Protein 3IEE (pdb70)

CATH classification: 1.20.120.930 (+1 more: 1.20.58.820)

Nearest PDB structures (foldseek):
  3iee-assembly1_A  TM=1.004E+00  e=1.503E-28  Bacteroides fragilis NCTC 9343
  3rh3-assembly2_B  TM=9.045E-01  e=5.543E-16  Bacteroides thetaiotaomicron VPI-5482
  3rh3-assembly1_A  TM=9.102E-01  e=7.665E-16  Bacteroides thetaiotaomicron VPI-5482

Organism: Bacteroides fragilis (strain ATCC 25285 / DSM 2151 / CCUG 4856 / JCM 11019 / LMG 10263 / NCTC 9343 / Onslow / VPI 2553 / EN-2) (NCBI:txid272559)

Radius of gyration: 20.94 Å; Cα contacts (8 Å, |Δi|>4): 210; chains: 1; bounding box: 51×65×38 Å

Structure (mmCIF, N/CA/C/O backbone):
data_3IEE
#
_entry.id   3IEE
#
_cell.length_a   48.525
_cell.length_b   58.528
_cell.length_c   94.125
_cell.angle_alpha   90.00
_cell.angle_beta   90.00
_cell.angle_gamma   90.00
#
_symmetry.space_group_name_H-M   'P 21 21 21'
#
loop_
_entity.id
_entity.type
_entity.pdbx_description
1 polymer 'Putative exported protein'
2 non-polymer 1,2-ETHANEDIOL
3 water water
#
loop_
_atom_site.group_PDB
_atom_site.id
_atom_site.type_symbol
_atom_site.label_atom_id
_atom_site.label_alt_id
_atom_site.label_comp_id
_atom_site.label_asym_id
_atom_site.label_entity_id
_atom_site.label_seq_id
_atom_site.pdbx_PDB_ins_code
_atom_site.Cartn_x
_atom_site.Cartn_y
_atom_site.Cartn_z
_atom_site.occupancy
_atom_site.B_iso_or_equiv
_atom_site.auth_seq_id
_atom_site.auth_comp_id
_atom_site.auth_asym_id
_atom_site.auth_atom_id
_atom_site.pdbx_PDB_model_num
ATOM 1 N N . VAL A 1 15 ? 33.095 58.065 19.583 1.00 40.18 31 VAL A N 1
ATOM 2 C CA . VAL A 1 15 ? 32.714 57.337 18.325 1.00 39.10 31 VAL A CA 1
ATOM 3 C C . VAL A 1 15 ? 33.803 57.478 17.246 1.00 37.06 31 VAL A C 1
ATOM 4 O O . VAL A 1 15 ? 34.011 58.555 16.671 1.00 36.81 31 VAL A O 1
ATOM 8 N N . SER A 1 16 ? 34.469 56.355 16.979 1.00 34.49 32 SER A N 1
ATOM 9 C CA . SER A 1 16 ? 35.513 56.251 15.988 1.00 31.68 32 SER A CA 1
ATOM 10 C C . SER A 1 16 ? 34.970 55.783 14.646 1.00 31.93 32 SER A C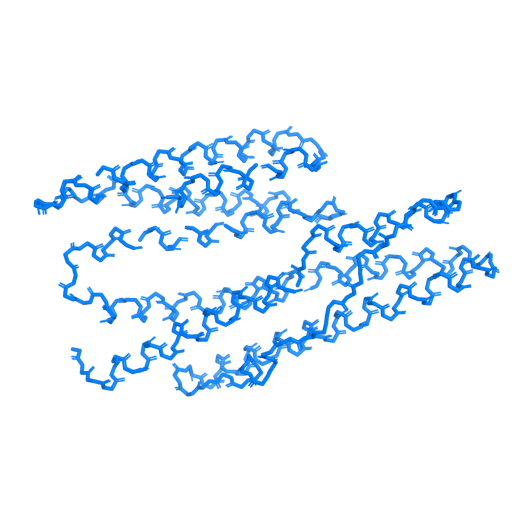 1
ATOM 11 O O . SER A 1 16 ? 33.799 55.459 14.503 1.00 26.77 32 SER A O 1
ATOM 14 N N . THR A 1 17 ? 35.852 55.727 13.662 1.00 32.71 33 THR A N 1
ATOM 15 C CA . THR A 1 17 ? 35.483 55.235 12.341 1.00 30.08 33 THR A CA 1
ATOM 16 C C . THR A 1 17 ? 35.228 53.700 12.370 1.00 29.56 33 THR A C 1
ATOM 17 O O . THR A 1 17 ? 34.351 53.208 11.651 1.00 30.07 33 THR A O 1
ATOM 21 N N . ALA A 1 18 ? 35.915 52.949 13.240 1.00 29.06 34 ALA A N 1
ATOM 22 C CA . ALA A 1 18 ? 35.632 51.516 13.410 1.00 26.50 34 ALA A CA 1
ATOM 23 C C . ALA A 1 18 ? 34.220 51.259 13.970 1.00 24.89 34 ALA A C 1
ATOM 24 O O . ALA A 1 18 ? 33.505 50.360 13.521 1.00 23.11 34 ALA A O 1
ATOM 26 N N . ASP A 1 19 ? 33.855 52.034 14.982 1.00 22.47 35 ASP A N 1
ATOM 27 C CA . ASP A 1 19 ? 32.522 51.949 15.570 1.00 22.20 35 ASP A CA 1
ATOM 28 C C . ASP A 1 19 ? 31.429 52.184 14.499 1.00 19.48 35 ASP A C 1
ATOM 29 O O . ASP A 1 19 ? 30.397 51.492 14.462 1.00 15.17 35 ASP A O 1
ATOM 34 N N . ILE A 1 20 ? 31.635 53.250 13.736 1.00 19.30 36 ILE A N 1
ATOM 35 C CA . ILE A 1 20 ? 30.706 53.682 12.707 1.00 18.94 36 ILE A CA 1
ATOM 36 C C . ILE A 1 20 ? 30.517 52.573 11.647 1.00 18.52 36 ILE A C 1
ATOM 37 O O . ILE A 1 20 ? 29.390 52.273 11.257 1.00 17.07 36 ILE A O 1
ATOM 42 N N A GLU A 1 21 ? 31.625 51.979 11.190 0.50 18.49 37 GLU A N 1
ATOM 43 N N B GLU A 1 21 ? 31.597 51.952 11.206 0.50 19.01 37 GLU A N 1
ATOM 44 C CA A GLU A 1 21 ? 31.558 50.916 10.181 0.50 19.40 37 GLU A CA 1
ATOM 45 C CA B GLU A 1 21 ? 31.488 50.953 10.152 0.50 20.37 37 GLU A CA 1
ATOM 46 C C A GLU A 1 21 ? 30.789 49.746 10.724 0.50 16.71 37 GLU A C 1
ATOM 47 C C B GLU A 1 21 ? 30.866 49.660 10.687 0.50 17.55 37 GLU A C 1
ATOM 48 O O A GLU A 1 21 ? 29.850 49.262 10.075 0.50 15.23 37 GLU A O 1
ATOM 49 O O B GLU A 1 21 ? 30.074 49.000 10.005 0.50 17.32 37 GLU A O 1
ATOM 60 N N . ASN A 1 22 ? 31.147 49.330 11.943 1.00 15.11 38 ASN A N 1
ATOM 61 C CA . ASN A 1 22 ? 30.518 48.234 12.584 1.00 16.09 38 ASN A CA 1
ATOM 62 C C . ASN A 1 22 ? 29.002 48.494 12.644 1.00 15.00 38 ASN A C 1
ATOM 63 O O . ASN A 1 22 ? 28.209 47.648 12.306 1.00 13.60 38 ASN A O 1
ATOM 68 N N . ALA A 1 23 ? 28.626 49.678 13.131 1.00 12.04 39 ALA A N 1
ATOM 69 C CA . ALA A 1 23 ? 27.230 50.041 13.299 1.00 14.63 39 ALA A CA 1
ATOM 70 C C . ALA A 1 23 ? 26.482 50.016 11.975 1.00 11.21 39 ALA A C 1
ATOM 71 O O . ALA A 1 23 ? 25.373 49.544 11.885 1.00 12.35 39 ALA A O 1
ATOM 73 N N . ALA A 1 24 ? 27.102 50.552 10.931 1.00 12.59 40 ALA A N 1
ATOM 74 C CA . ALA A 1 24 ? 26.546 50.478 9.574 1.00 15.51 40 ALA A CA 1
ATOM 75 C C . ALA A 1 24 ? 26.323 49.064 9.099 1.00 13.94 40 ALA A C 1
ATOM 76 O O . ALA A 1 24 ? 25.305 48.787 8.455 1.00 14.22 40 ALA A O 1
ATOM 78 N N . GLU A 1 25 ? 27.257 48.159 9.396 1.00 10.91 41 GLU A N 1
ATOM 79 C CA . GLU A 1 25 ? 27.114 46.770 8.976 1.00 12.69 41 GLU A CA 1
ATOM 80 C C . GLU A 1 25 ? 25.927 46.110 9.659 1.00 11.32 41 GLU A C 1
ATOM 81 O O . GLU A 1 25 ? 25.198 45.338 9.056 1.00 12.79 41 GLU A O 1
ATOM 87 N N . VAL A 1 26 ? 25.726 46.440 10.936 1.00 11.93 42 VAL A N 1
ATOM 88 C CA . VAL A 1 26 ? 24.602 45.909 11.717 1.00 13.14 42 VAL A CA 1
ATOM 89 C C . VAL A 1 26 ? 23.290 46.347 11.089 1.00 13.70 42 VAL A C 1
ATOM 90 O O . VAL A 1 26 ? 22.406 45.533 10.827 1.00 12.79 42 VAL A O 1
ATOM 94 N N . ILE A 1 27 ? 23.202 47.630 10.780 1.00 13.33 43 ILE A N 1
ATOM 95 C CA . ILE A 1 27 ? 21.967 48.169 10.161 1.00 14.69 43 ILE A CA 1
ATOM 96 C C . ILE A 1 27 ? 21.739 47.634 8.742 1.00 13.43 43 ILE A C 1
ATOM 97 O O . ILE A 1 27 ? 20.597 47.301 8.382 1.00 15.85 43 ILE A O 1
ATOM 102 N N A LYS A 1 28 ? 22.822 47.498 7.975 0.50 14.33 44 LYS A N 1
ATOM 103 N N B LYS A 1 28 ? 22.813 47.464 7.982 0.50 14.22 44 LYS A N 1
ATOM 104 C CA A LYS A 1 28 ? 22.799 46.863 6.655 0.50 15.43 44 LYS A CA 1
ATOM 105 C CA B LYS A 1 28 ? 22.723 46.888 6.650 0.50 15.68 44 LYS A CA 1
ATOM 106 C C A LYS A 1 28 ? 22.150 45.485 6.741 0.50 15.19 44 LYS A C 1
ATOM 107 C C B LYS A 1 28 ? 22.212 45.449 6.678 0.50 15.36 44 LYS A C 1
ATOM 108 O O A LYS A 1 28 ? 21.206 45.180 6.014 0.50 11.85 44 LYS A O 1
ATOM 109 O O B LYS A 1 28 ? 21.432 45.055 5.818 0.50 14.16 44 LYS A O 1
ATOM 120 N N . TYR A 1 29 ? 22.632 44.672 7.679 1.00 14.18 45 TYR A N 1
ATOM 121 C CA . TYR A 1 29 ? 22.093 43.299 7.838 1.00 13.25 45 TYR A CA 1
ATOM 122 C C . TYR A 1 29 ? 20.624 43.294 8.222 1.00 12.94 45 TYR A C 1
ATOM 123 O O . TYR A 1 29 ? 19.844 42.457 7.721 1.00 13.37 45 TYR A O 1
ATOM 132 N N . TYR A 1 30 ? 20.228 44.210 9.097 1.00 14.37 46 TYR A N 1
ATOM 133 C CA . TYR A 1 30 ? 18.832 44.408 9.449 1.00 13.13 46 TYR A CA 1
ATOM 134 C C . TYR A 1 30 ? 18.023 44.758 8.194 1.00 12.35 46 TYR A C 1
ATOM 135 O O . TYR A 1 30 ? 16.975 44.176 7.944 1.00 13.83 46 TYR A O 1
ATOM 144 N N . ASN A 1 31 ? 18.488 45.722 7.410 1.00 15.38 47 ASN A N 1
ATOM 145 C CA . ASN A 1 31 ? 17.718 46.143 6.249 1.00 15.87 47 ASN A CA 1
ATOM 146 C C . ASN A 1 31 ? 17.566 45.048 5.211 1.00 14.36 47 ASN A C 1
ATOM 147 O O . ASN A 1 31 ? 16.473 44.884 4.628 1.00 15.56 47 ASN A O 1
ATOM 152 N N . THR A 1 32 ? 18.622 44.278 4.995 1.00 13.37 48 THR A N 1
ATOM 153 C CA . THR A 1 32 ? 18.535 43.134 4.103 1.00 14.97 48 THR A CA 1
ATOM 154 C C . THR A 1 32 ? 17.543 42.108 4.666 1.00 15.92 48 THR A C 1
ATOM 155 O O . THR A 1 32 ? 16.728 41.548 3.928 1.00 13.77 48 THR A O 1
ATOM 159 N N . SER A 1 33 ? 17.628 41.875 5.983 1.00 12.50 49 SER A N 1
ATOM 160 C CA . SER A 1 33 ? 16.721 40.941 6.664 1.00 13.86 49 SER A CA 1
ATOM 161 C C . SER A 1 33 ? 15.261 41.348 6.536 1.00 14.55 49 SER A C 1
ATOM 162 O O . SER A 1 33 ? 14.388 40.495 6.308 1.00 16.27 49 SER A O 1
ATOM 165 N N . LEU A 1 34 ? 14.987 42.644 6.660 1.00 14.75 50 LEU A N 1
ATOM 166 C CA . LEU A 1 34 ? 13.626 43.150 6.574 1.00 16.14 50 LEU A CA 1
ATOM 167 C C . LEU A 1 34 ? 13.042 42.788 5.218 1.00 15.74 50 LEU A C 1
ATOM 168 O O . LEU A 1 34 ? 11.922 42.319 5.118 1.00 15.25 50 LEU A O 1
ATOM 173 N N . GLY A 1 35 ? 13.810 43.030 4.172 1.00 15.30 51 GLY A N 1
ATOM 174 C CA . GLY A 1 35 ? 13.367 42.703 2.807 1.00 16.35 51 GLY A CA 1
ATOM 175 C C . GLY A 1 35 ? 13.208 41.221 2.530 1.00 13.93 51 GLY A C 1
ATOM 176 O O . GLY A 1 35 ? 12.227 40.760 1.922 1.00 16.36 51 GLY A O 1
ATOM 177 N N . VAL A 1 36 ? 14.166 40.448 3.008 1.00 12.97 52 VAL A N 1
ATOM 178 C CA . VAL A 1 36 ? 14.180 38.999 2.831 1.00 14.04 52 VAL A CA 1
ATOM 179 C C . VAL A 1 36 ? 13.010 38.359 3.546 1.00 14.17 52 VAL A C 1
ATOM 180 O O . VAL A 1 36 ? 12.292 37.502 3.002 1.00 14.57 52 VAL A O 1
ATOM 184 N N . LEU A 1 37 ? 12.788 38.767 4.787 1.00 14.09 53 LEU A N 1
ATOM 185 C CA . LEU A 1 37 ? 11.704 38.163 5.554 1.00 15.19 53 LEU A CA 1
ATOM 186 C C . LEU A 1 37 ? 10.311 38.585 5.062 1.00 14.22 53 LEU A C 1
ATOM 187 O O . LEU A 1 37 ? 9.332 37.847 5.183 1.00 13.89 53 LEU A O 1
ATOM 192 N N . LYS A 1 38 ? 10.225 39.796 4.547 1.00 14.26 54 LYS A N 1
ATOM 193 C CA . LYS A 1 38 ? 9.006 40.270 3.861 1.00 17.82 54 LYS A CA 1
ATOM 194 C C . LYS A 1 38 ? 8.690 39.350 2.697 1.00 18.01 54 LYS A C 1
ATOM 195 O O . LYS A 1 38 ? 7.537 38.958 2.528 1.00 19.69 54 LYS A O 1
ATOM 201 N N . ASP A 1 39 ? 9.714 38.992 1.928 1.00 17.70 55 ASP A N 1
ATOM 202 C CA . ASP A 1 39 ? 9.588 38.185 0.725 1.00 19.78 55 ASP A CA 1
ATOM 203 C C . ASP A 1 39 ? 9.334 36.705 1.014 1.00 17.28 55 ASP A C 1
ATOM 204 O O . ASP A 1 39 ? 8.560 36.055 0.295 1.00 18.64 55 ASP A O 1
ATOM 217 N N . VAL A 1 41 ? 8.255 35.197 3.999 1.00 14.97 57 VAL A N 1
ATOM 218 C CA . VAL A 1 41 ? 6.970 34.977 4.668 1.00 14.52 57 VAL A CA 1
ATOM 219 C C . VAL A 1 41 ? 6.020 36.109 4.301 1.00 16.90 57 VAL A C 1
ATOM 220 O O . VAL A 1 41 ? 5.941 37.114 5.005 1.00 17.69 57 VAL A O 1
ATOM 224 N N . LYS A 1 42 ? 5.372 35.963 3.162 1.00 17.47 58 LYS A N 1
ATOM 225 C CA . LYS A 1 42 ? 4.323 36.892 2.736 1.00 18.90 58 LYS A CA 1
ATOM 226 C C . LYS A 1 42 ? 3.025 36.389 3.373 1.00 16.98 58 LYS A C 1
ATOM 227 O O . LYS A 1 42 ? 2.389 35.502 2.837 1.00 16.93 58 LYS A O 1
ATOM 233 N N . GLU A 1 43 ? 2.635 36.970 4.510 1.00 16.18 59 GLU A N 1
ATOM 234 C CA . GLU A 1 43 ? 1.603 36.323 5.333 1.00 15.10 59 GLU A CA 1
ATOM 235 C C . GLU A 1 43 ? 0.274 36.149 4.577 1.00 16.10 59 GLU A C 1
ATOM 236 O O . GLU A 1 43 ? -0.393 35.148 4.728 1.00 16.00 59 GLU A O 1
ATOM 242 N N . LYS A 1 44 ? -0.140 37.159 3.807 1.00 15.36 60 LYS A N 1
ATOM 243 C CA . LYS A 1 44 ? -1.389 36.997 3.044 1.00 20.10 60 LYS A CA 1
ATOM 244 C C . LYS A 1 44 ? -1.321 35.893 1.954 1.00 19.14 60 LYS A C 1
ATOM 245 O O . LYS A 1 44 ? -2.342 35.220 1.700 1.00 18.92 60 LYS A O 1
ATOM 251 N N . ASP A 1 45 ? -0.149 35.711 1.328 1.00 16.67 61 ASP A N 1
ATOM 252 C CA . ASP A 1 45 ? 0.077 34.644 0.350 1.00 18.45 61 ASP A CA 1
ATOM 253 C C . ASP A 1 45 ? 0.026 33.287 1.034 1.00 18.08 61 ASP A C 1
ATOM 254 O O . ASP A 1 45 ? -0.605 32.343 0.529 1.00 18.83 61 ASP A O 1
ATOM 259 N N . VAL A 1 46 ? 0.665 33.182 2.202 1.00 16.52 62 VAL A N 1
ATOM 260 C CA . VAL A 1 46 ? 0.591 31.943 2.944 1.00 15.31 62 VAL A CA 1
ATOM 261 C C . VAL A 1 46 ? -0.858 31.609 3.350 1.00 16.69 62 VAL A C 1
ATOM 262 O O . VAL A 1 46 ? -1.291 30.463 3.192 1.00 15.60 62 VAL A O 1
ATOM 266 N N . ASN A 1 47 ? -1.602 32.604 3.856 1.00 15.44 63 ASN A N 1
ATOM 267 C CA . ASN A 1 47 ? -3.042 32.487 4.153 1.00 16.77 63 ASN A CA 1
ATOM 268 C C . ASN A 1 47 ? -3.853 31.977 2.936 1.00 16.45 63 ASN A C 1
ATOM 269 O O . ASN A 1 47 ? -4.749 31.112 3.072 1.00 15.45 63 ASN A O 1
ATOM 274 N N . ALA A 1 48 ? -3.527 32.560 1.774 1.00 13.87 64 ALA A N 1
ATOM 275 C CA . ALA A 1 48 ? -4.131 32.193 0.490 1.00 15.96 64 ALA A CA 1
ATOM 276 C C . ALA A 1 48 ? -3.862 30.740 0.097 1.00 16.36 64 ALA A C 1
ATOM 277 O O . ALA A 1 48 ? -4.780 30.053 -0.429 1.00 15.32 64 ALA A O 1
ATOM 279 N N . VAL A 1 49 ? -2.634 30.258 0.323 1.00 15.54 65 VAL A N 1
ATOM 280 C CA . VAL A 1 49 ? -2.291 28.871 0.048 1.00 16.23 65 VAL A CA 1
ATOM 281 C C . VAL A 1 49 ? -3.137 27.958 0.955 1.00 16.31 65 VAL A C 1
ATOM 282 O O . VAL A 1 49 ? -3.743 27.006 0.478 1.00 15.11 65 VAL A O 1
ATOM 286 N N . LEU A 1 50 ? -3.175 28.263 2.255 1.00 16.84 66 LEU A N 1
ATOM 287 C CA . LEU A 1 50 ? -3.927 27.444 3.205 1.00 16.48 66 LEU A CA 1
ATOM 288 C C . LEU A 1 50 ? -5.441 27.483 2.926 1.00 14.36 66 LEU A C 1
ATOM 289 O O . LEU A 1 50 ? -6.144 26.469 3.029 1.00 16.10 66 LEU A O 1
ATOM 294 N N . ASP A 1 51 ? -5.936 28.656 2.569 1.00 13.15 67 ASP A N 1
ATOM 295 C CA . ASP A 1 51 ? -7.357 28.816 2.236 1.00 13.49 67 ASP A CA 1
ATOM 296 C C . ASP A 1 51 ? -7.727 27.955 1.014 1.00 13.22 67 ASP A C 1
ATOM 297 O O . ASP A 1 51 ? -8.777 27.300 1.012 1.00 14.49 67 ASP A O 1
ATOM 302 N N . TYR A 1 52 ? -6.902 28.009 -0.020 1.00 15.32 68 TYR A N 1
ATOM 303 C CA . TYR A 1 52 ? -7.066 27.166 -1.221 1.00 14.95 68 TYR A CA 1
ATOM 304 C C . TYR A 1 52 ? -6.994 25.689 -0.881 1.00 18.45 68 TYR A C 1
ATOM 305 O O . TYR A 1 52 ? -7.826 24.898 -1.325 1.00 15.86 68 TYR A O 1
ATOM 322 N N . GLU A 1 54 ? -7.802 24.287 1.950 1.00 19.26 70 GLU A N 1
ATOM 323 C CA . GLU A 1 54 ? -9.069 23.978 2.628 1.00 22.25 70 GLU A CA 1
ATOM 324 C C . GLU A 1 54 ? -10.217 23.869 1.617 1.00 20.77 70 GLU A C 1
ATOM 325 O O . GLU A 1 54 ? -11.007 22.922 1.641 1.00 21.90 70 GLU A O 1
ATOM 331 N N . GLN A 1 55 ? -10.311 24.866 0.751 1.00 18.54 71 GLN A N 1
ATOM 332 C CA . GLN A 1 55 ? -11.418 24.915 -0.208 1.00 19.58 71 GLN A CA 1
ATOM 333 C C . GLN A 1 55 ? -11.368 23.769 -1.205 1.00 17.84 71 GLN A C 1
ATOM 334 O O . GLN A 1 55 ? -12.411 23.184 -1.507 1.00 20.00 71 GLN A O 1
ATOM 340 N N . LYS A 1 56 ? -10.171 23.452 -1.716 1.00 17.21 72 LYS A N 1
ATOM 341 C CA . LYS A 1 56 ? -9.981 22.381 -2.710 1.00 17.90 72 LYS A CA 1
ATOM 342 C C . LYS A 1 56 ? -10.384 21.003 -2.184 1.00 19.90 72 LYS A C 1
ATOM 343 O O . LYS A 1 56 ? -10.713 20.086 -2.945 1.00 19.78 72 LYS A O 1
ATOM 349 N N . GLY A 1 57 ? -10.373 20.853 -0.870 1.00 22.65 73 GLY A N 1
ATOM 350 C CA . GLY A 1 57 ? -10.876 19.639 -0.240 1.00 24.44 73 GLY A CA 1
ATOM 351 C C . GLY A 1 57 ? -12.392 19.593 -0.172 1.00 26.03 73 GLY A C 1
ATOM 352 O O . GLY A 1 57 ? -12.941 18.538 0.124 1.00 29.11 73 GLY A O 1
ATOM 353 N N . LYS A 1 58 ? -13.062 20.719 -0.452 1.00 23.81 74 LYS A N 1
ATOM 354 C CA . LYS A 1 58 ? -14.523 20.813 -0.469 1.00 25.59 74 LYS A CA 1
ATOM 355 C C . LYS A 1 58 ? -15.143 20.882 -1.888 1.00 24.15 74 LYS A C 1
ATOM 356 O O . LYS A 1 58 ? -16.168 20.234 -2.163 1.00 23.58 74 LYS A O 1
ATOM 362 N N A THR A 1 59 ? -14.508 21.663 -2.762 0.50 22.04 75 THR A N 1
ATOM 363 N N B THR A 1 59 ? -14.515 21.647 -2.779 0.50 22.24 75 THR A N 1
ATOM 364 C CA A THR A 1 59 ? -14.997 21.960 -4.121 0.50 21.44 75 THR A CA 1
ATOM 365 C CA B THR A 1 59 ? -15.041 21.910 -4.131 0.50 21.78 75 THR A CA 1
ATOM 366 C C A THR A 1 59 ? -1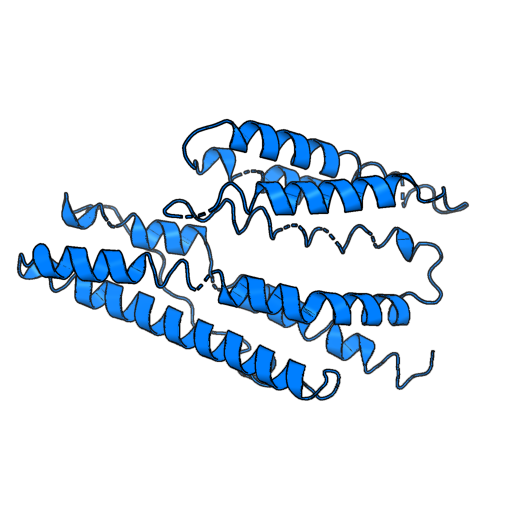3.804 22.024 -5.074 0.50 20.78 75 THR A C 1
ATOM 367 C C B THR A 1 59 ? -13.842 22.071 -5.071 0.50 21.13 75 THR A C 1
ATOM 368 O O A THR A 1 59 ? -12.679 22.125 -4.618 0.50 17.34 75 THR A O 1
ATOM 369 O O B THR A 1 59 ? -12.744 22.301 -4.595 0.50 18.31 75 THR A O 1
ATOM 376 N N . PRO A 1 60 ? -14.032 21.913 -6.400 1.00 21.76 76 PRO A N 1
ATOM 377 C CA . PRO A 1 60 ? -12.887 22.167 -7.329 1.00 20.65 76 PRO A CA 1
ATOM 378 C C . PRO A 1 60 ? -12.182 23.533 -7.276 1.00 22.81 76 PRO A C 1
ATOM 379 O O . PRO A 1 60 ? -11.054 23.637 -7.798 1.00 23.37 76 PRO A O 1
ATOM 383 N N . ALA A 1 61 ? -12.856 24.553 -6.718 1.00 22.58 77 ALA A N 1
ATOM 384 C CA . ALA A 1 61 ? -12.284 25.892 -6.544 1.00 20.45 77 ALA A CA 1
ATOM 385 C C . ALA A 1 61 ? -11.626 26.331 -7.873 1.00 20.07 77 ALA A C 1
ATOM 386 O O . ALA A 1 61 ? -10.482 26.808 -7.883 1.00 20.45 77 ALA A O 1
ATOM 388 N N A LEU A 1 62 ? -12.374 26.192 -8.969 0.70 21.47 78 LEU A N 1
ATOM 389 N N B LEU A 1 62 ? -12.340 26.155 -8.984 0.30 20.64 78 LEU A N 1
ATOM 390 C CA A LEU A 1 62 ? -11.769 26.265 -10.305 0.70 20.89 78 LEU A CA 1
ATOM 391 C CA B LEU A 1 62 ? -11.706 26.266 -10.305 0.30 20.36 78 LEU A CA 1
ATOM 392 C C A LEU A 1 62 ? -11.160 27.634 -10.674 0.70 21.49 78 LEU A C 1
ATOM 393 C C B LEU A 1 62 ? -11.073 27.633 -10.589 0.30 19.88 78 LEU A C 1
ATOM 394 O O A LEU A 1 62 ? -10.223 27.712 -11.486 0.70 23.40 78 LEU A O 1
ATOM 395 O O B LEU A 1 62 ? -10.017 27.711 -11.218 0.30 20.98 78 LEU A O 1
ATOM 404 N N . SER A 1 63 ? -11.688 28.702 -10.109 1.00 16.55 79 SER A N 1
ATOM 405 C CA . SER A 1 63 ? -11.209 30.046 -10.439 1.00 17.51 79 SER A CA 1
ATOM 406 C C . SER A 1 63 ? -9.876 30.417 -9.773 1.00 17.38 79 SER A C 1
ATOM 407 O O . SER A 1 63 ? -9.244 31.374 -10.179 1.00 17.16 79 SER A O 1
ATOM 410 N N . ALA A 1 64 ? -9.487 29.692 -8.719 1.00 15.06 80 ALA A N 1
ATOM 411 C CA . ALA A 1 64 ? -8.312 30.054 -7.894 1.00 15.69 80 ALA A CA 1
ATOM 412 C C . ALA A 1 64 ? -7.008 29.932 -8.632 1.00 14.39 80 ALA A C 1
ATOM 413 O O . ALA A 1 64 ? -6.793 28.941 -9.349 1.00 13.75 80 ALA A O 1
ATOM 415 N N . ILE A 1 65 ? -6.139 30.924 -8.419 1.00 15.23 81 ILE A N 1
ATOM 416 C CA . ILE A 1 65 ? -4.726 30.827 -8.754 1.00 16.67 81 ILE A CA 1
ATOM 417 C C . ILE A 1 65 ? -3.972 31.156 -7.473 1.00 17.54 81 ILE A C 1
ATOM 418 O O . ILE A 1 65 ? -4.045 32.259 -6.976 1.00 17.68 81 ILE A O 1
ATOM 423 N N A VAL A 1 66 ? -3.328 30.179 -6.854 0.50 20.22 82 VAL A N 1
ATOM 424 N N B VAL A 1 66 ? -3.237 30.185 -6.975 0.50 19.57 82 VAL A N 1
ATOM 425 C CA A VAL A 1 66 ? -2.618 30.478 -5.596 0.50 20.98 82 VAL A CA 1
ATOM 426 C CA B VAL A 1 66 ? -2.495 30.336 -5.732 0.50 19.79 82 VAL A CA 1
ATOM 427 C C A VAL A 1 66 ? -1.299 31.145 -5.946 0.50 21.76 82 VAL A C 1
ATOM 428 C C B VAL A 1 66 ? -1.244 31.180 -6.024 0.50 21.30 82 VAL A C 1
ATOM 429 O O A VAL A 1 66 ? -0.690 30.809 -6.979 0.50 20.84 82 VAL A O 1
ATOM 430 O O B VAL A 1 66 ? -0.652 31.029 -7.103 0.50 20.41 82 VAL A O 1
ATOM 437 N N . PRO A 1 67 ? -0.868 32.103 -5.106 1.00 23.06 83 PRO A N 1
ATOM 438 C CA . PRO A 1 67 ? 0.402 32.806 -5.340 1.00 21.65 83 PRO A CA 1
ATOM 439 C C . PRO A 1 67 ? 1.570 31.805 -5.329 1.00 22.58 83 PRO A C 1
ATOM 440 O O . PRO A 1 67 ? 1.661 30.956 -4.450 1.00 20.88 83 PRO A O 1
ATOM 444 N N . PRO A 1 68 ?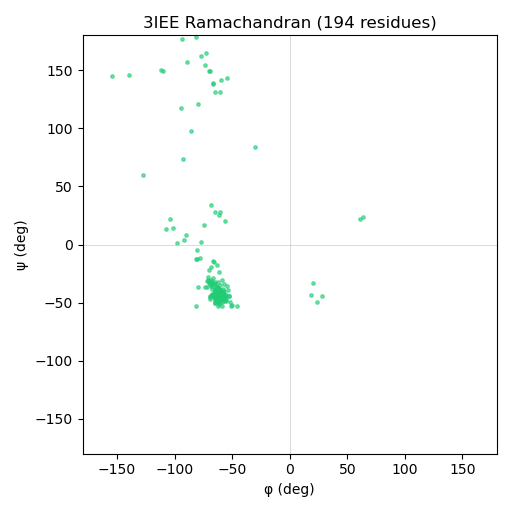 2.438 31.877 -6.332 1.00 22.36 84 PRO A N 1
ATOM 445 C CA . PRO A 1 68 ? 3.614 30.993 -6.417 1.00 22.68 84 PRO A CA 1
ATOM 446 C C . PRO A 1 68 ? 4.689 31.399 -5.383 1.00 23.05 84 PRO A C 1
ATOM 447 O O . PRO A 1 68 ? 4.727 32.547 -4.929 1.00 24.12 84 PRO A O 1
ATOM 451 N N . ALA A 1 69 ? 5.529 30.460 -4.976 1.00 24.46 85 ALA A N 1
ATOM 452 C CA . ALA A 1 69 ? 6.587 30.791 -4.012 1.00 24.97 85 ALA A CA 1
ATOM 453 C C . ALA A 1 69 ? 7.696 31.454 -4.809 1.00 25.74 85 ALA A C 1
ATOM 454 O O . ALA A 1 69 ? 8.239 30.827 -5.746 1.00 27.87 85 ALA A O 1
ATOM 456 N N . VAL A 1 70 ? 8.021 32.692 -4.456 1.00 28.24 86 VAL A N 1
ATOM 457 C CA . VAL A 1 70 ? 9.156 33.389 -5.094 1.00 31.41 86 VAL A CA 1
ATOM 458 C C . VAL A 1 70 ? 10.512 32.770 -4.702 1.00 28.39 86 VAL A C 1
ATOM 459 O O . VAL A 1 70 ? 10.684 32.241 -3.605 1.00 24.61 86 VAL A O 1
ATOM 463 N N . VAL A 1 71 ? 11.455 32.848 -5.622 1.00 28.39 87 VAL A N 1
ATOM 464 C CA . VAL A 1 71 ? 12.814 32.369 -5.386 1.00 27.60 87 VAL A CA 1
ATOM 465 C C . VAL A 1 71 ? 13.445 33.255 -4.323 1.00 24.91 87 VAL A C 1
ATOM 466 O O . VAL A 1 71 ? 13.274 34.487 -4.325 1.00 25.02 87 VAL A O 1
ATOM 470 N N . SER A 1 72 ? 14.167 32.609 -3.420 1.00 22.71 88 SER A N 1
ATOM 471 C CA . SER A 1 72 ? 14.887 33.285 -2.357 1.00 21.68 88 SER A CA 1
ATOM 472 C C . SER A 1 72 ? 15.930 34.247 -2.942 1.00 20.35 88 SER A C 1
ATOM 473 O O . SER A 1 72 ? 16.722 33.846 -3.816 1.00 21.11 88 SER A O 1
ATOM 476 N N . LYS A 1 73 ? 15.947 35.492 -2.453 1.00 20.16 89 LYS A N 1
ATOM 477 C CA . LYS A 1 73 ? 16.951 36.498 -2.829 1.00 19.99 89 LYS A CA 1
ATOM 478 C C . LYS A 1 73 ? 17.828 36.779 -1.616 1.00 20.05 89 LYS A C 1
ATOM 479 O O . LYS A 1 73 ? 17.361 36.637 -0.471 1.00 20.81 89 LYS A O 1
ATOM 485 N N . ASP A 1 74 ? 19.092 37.137 -1.841 1.00 18.97 90 ASP A N 1
ATOM 486 C CA . ASP A 1 74 ? 19.982 37.593 -0.758 1.00 20.23 90 ASP A CA 1
ATOM 487 C C . ASP A 1 74 ? 20.223 36.563 0.356 1.00 18.63 90 ASP A C 1
ATOM 488 O O . ASP A 1 74 ? 20.673 36.923 1.464 1.00 17.65 90 ASP A O 1
ATOM 493 N N . SER A 1 75 ? 20.013 35.287 0.037 1.00 20.74 91 SER A N 1
ATOM 494 C CA . SER A 1 75 ? 20.332 34.190 0.961 1.00 18.92 91 SER A CA 1
ATOM 495 C C . SER A 1 75 ? 21.818 34.194 1.332 1.00 21.22 91 SER A C 1
ATOM 496 O O . SER A 1 75 ? 22.148 33.875 2.486 1.00 22.39 91 SER A O 1
ATOM 499 N N . ALA A 1 76 ? 22.676 34.657 0.415 1.00 20.11 92 ALA A N 1
ATOM 500 C CA . ALA A 1 76 ? 24.151 34.745 0.648 1.00 21.19 92 ALA A CA 1
ATOM 501 C C . ALA A 1 76 ? 24.462 35.745 1.767 1.00 21.14 92 ALA A C 1
ATOM 502 O O . ALA A 1 76 ? 25.408 35.581 2.539 1.00 26.19 92 ALA A O 1
ATOM 504 N N . ILE A 1 77 ? 23.647 36.781 1.873 1.00 19.42 93 ILE A N 1
ATOM 505 C CA . ILE A 1 77 ? 23.879 37.783 2.864 1.00 17.99 93 ILE A CA 1
ATOM 506 C C . ILE A 1 77 ? 23.334 37.290 4.197 1.00 18.50 93 ILE A C 1
ATOM 507 O O . ILE A 1 77 ? 24.055 37.279 5.202 1.00 16.56 93 ILE A O 1
ATOM 512 N N . VAL A 1 78 ? 22.067 36.870 4.223 1.00 16.12 94 VAL A N 1
ATOM 513 C CA . VAL A 1 78 ? 21.432 36.585 5.534 1.00 13.01 94 VAL A CA 1
ATOM 514 C C . VAL A 1 78 ? 21.988 35.315 6.207 1.00 14.99 94 VAL A C 1
ATOM 515 O O . VAL A 1 78 ? 22.011 35.201 7.435 1.00 12.69 94 VAL A O 1
ATOM 519 N N . LEU A 1 79 ? 22.453 34.372 5.403 1.00 13.46 95 LEU A N 1
ATOM 520 C CA . LEU A 1 79 ? 23.035 33.153 5.980 1.00 16.11 95 LEU A CA 1
ATOM 521 C C . LEU A 1 79 ? 24.477 33.383 6.417 1.00 15.76 95 LEU A C 1
ATOM 522 O O . LEU A 1 79 ? 25.084 32.472 6.967 1.00 17.26 95 LEU A O 1
ATOM 527 N N . ASN A 1 80 ? 25.030 34.564 6.135 1.00 15.03 96 ASN A N 1
ATOM 528 C CA . ASN A 1 80 ? 26.417 34.848 6.486 1.00 15.70 96 ASN A CA 1
ATOM 529 C C . ASN A 1 80 ? 26.563 36.140 7.283 1.00 14.71 96 ASN A C 1
ATOM 530 O O . ASN A 1 80 ? 27.254 37.045 6.851 1.00 17.24 96 ASN A O 1
ATOM 535 N N . PRO A 1 81 ? 25.915 36.220 8.453 1.00 12.96 97 PRO A N 1
ATOM 536 C CA . PRO A 1 81 ? 26.044 37.452 9.224 1.00 13.67 97 PRO A CA 1
ATOM 537 C C . PRO A 1 81 ? 27.524 37.675 9.553 1.00 15.35 97 PRO A C 1
ATOM 538 O O . PRO A 1 81 ? 28.262 36.710 9.818 1.00 14.02 97 PRO A O 1
ATOM 542 N N . GLY A 1 82 ? 27.939 38.922 9.504 1.00 14.51 98 GLY A N 1
ATOM 543 C CA . GLY A 1 82 ? 29.326 39.309 9.701 1.00 14.71 98 GLY A CA 1
ATOM 544 C C . GLY A 1 82 ? 29.725 39.391 11.161 1.00 11.72 98 GLY A C 1
ATOM 545 O O . GLY A 1 82 ? 28.906 39.217 12.057 1.00 12.67 98 GLY A O 1
ATOM 546 N N . ASN A 1 83 ? 30.997 39.718 11.384 1.00 14.07 99 ASN A N 1
ATOM 547 C CA . ASN A 1 83 ? 31.594 39.756 12.707 1.00 10.98 99 ASN A CA 1
ATOM 548 C C . ASN A 1 83 ? 31.224 40.999 13.535 1.00 12.51 99 ASN A C 1
ATOM 549 O O . ASN A 1 83 ? 31.691 41.196 14.678 1.00 12.81 99 ASN A O 1
ATOM 554 N N . CYS A 1 84 ? 30.387 41.839 12.943 1.00 10.85 100 CYS A N 1
ATOM 555 C CA . CYS A 1 84 ? 29.707 42.914 13.651 1.00 12.90 100 CYS A CA 1
ATOM 556 C C . CYS A 1 84 ? 28.726 42.354 14.681 1.00 13.71 100 CYS A C 1
ATOM 557 O O . CYS A 1 84 ? 28.314 43.083 15.593 1.00 13.79 100 CYS A O 1
ATOM 560 N N . PHE A 1 85 ? 28.418 41.060 14.571 1.00 12.42 101 PHE A N 1
ATOM 561 C CA . PHE A 1 85 ? 27.615 40.342 15.569 1.00 12.93 101 PHE A CA 1
ATOM 562 C C . PHE A 1 85 ? 28.545 39.365 16.292 1.00 10.46 101 PHE A C 1
ATOM 563 O O . PHE A 1 85 ? 29.516 38.852 15.662 1.00 12.83 101 PHE A O 1
ATOM 571 N N . ASN A 1 86 ? 28.243 39.096 17.565 1.00 13.15 102 ASN A N 1
ATOM 572 C CA . ASN A 1 86 ? 29.048 38.133 18.313 1.00 13.37 102 ASN A CA 1
ATOM 573 C C . ASN A 1 86 ? 28.759 36.707 17.832 1.00 14.64 102 ASN A C 1
ATOM 574 O O . ASN A 1 86 ? 27.785 36.484 17.133 1.00 14.54 102 ASN A O 1
ATOM 579 N N . GLU A 1 87 ? 29.617 35.760 18.183 1.00 13.64 103 GLU A N 1
ATOM 580 C CA . GLU A 1 87 ? 29.577 34.451 17.545 1.00 16.12 103 GLU A CA 1
ATOM 581 C C . GLU A 1 87 ? 28.237 33.779 17.835 1.00 15.55 103 GLU A C 1
ATOM 582 O O . GLU A 1 87 ? 27.680 33.129 16.960 1.00 16.08 103 GLU A O 1
ATOM 588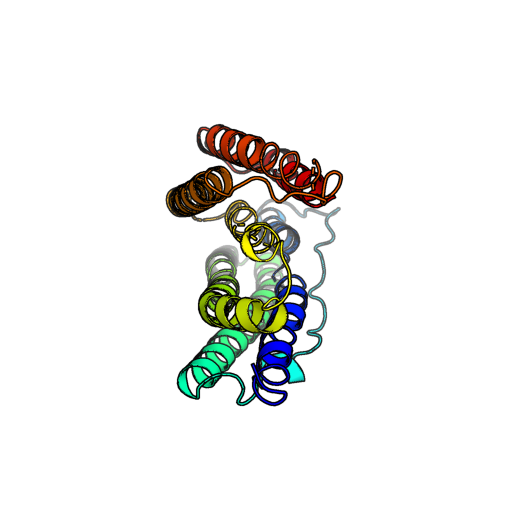 N N . GLU A 1 88 ? 27.733 33.968 19.043 1.00 15.59 104 GLU A N 1
ATOM 589 C CA . GLU A 1 88 ? 26.469 33.349 19.423 1.00 20.01 104 GLU A CA 1
ATOM 590 C C . GLU A 1 88 ? 25.303 33.866 18.566 1.00 17.71 104 GLU A C 1
ATOM 591 O O . GLU A 1 88 ? 24.407 33.121 18.148 1.00 17.73 104 GLU A O 1
ATOM 597 N N . THR A 1 89 ? 25.309 35.170 18.370 1.00 14.42 105 THR A N 1
ATOM 598 C CA . THR A 1 89 ? 24.323 35.830 17.538 1.00 13.89 105 THR A CA 1
ATOM 599 C C . THR A 1 89 ? 24.399 35.340 16.103 1.00 12.70 105 THR A C 1
ATOM 600 O O . THR A 1 89 ? 23.366 35.046 15.448 1.00 13.74 105 THR A O 1
ATOM 604 N N . ARG A 1 90 ? 25.621 35.263 15.578 1.00 13.11 106 ARG A N 1
ATOM 605 C CA . ARG A 1 90 ? 25.823 34.790 14.228 1.00 13.56 106 ARG A CA 1
ATOM 606 C C . ARG A 1 90 ? 25.238 33.366 14.085 1.00 17.16 106 ARG A C 1
ATOM 607 O O . ARG A 1 90 ? 24.531 33.081 13.114 1.00 13.83 106 ARG A O 1
ATOM 615 N N . ARG A 1 91 ? 25.539 32.517 15.065 1.00 17.14 107 ARG A N 1
ATOM 616 C CA . ARG A 1 91 ? 25.029 31.143 15.103 1.00 21.64 107 ARG A CA 1
ATOM 617 C C . ARG A 1 91 ? 23.493 31.102 15.114 1.00 18.09 107 ARG A C 1
ATOM 618 O O . ARG A 1 91 ? 22.874 30.399 14.319 1.00 17.30 107 ARG A O 1
ATOM 626 N N . ASN A 1 92 ? 22.909 31.833 16.051 1.00 15.93 108 ASN A N 1
ATOM 627 C CA . ASN A 1 92 ? 21.461 31.896 16.149 1.00 16.37 108 ASN A CA 1
ATOM 628 C C . ASN A 1 92 ? 20.753 32.469 14.945 1.00 17.11 108 ASN A C 1
ATOM 629 O O . ASN A 1 92 ? 19.690 31.988 14.580 1.00 13.56 108 ASN A O 1
ATOM 634 N N . LEU A 1 93 ? 21.318 33.508 14.319 1.00 15.69 109 LEU A N 1
ATOM 635 C CA . LEU A 1 93 ? 20.762 34.024 13.038 1.00 14.21 109 LEU A CA 1
ATOM 636 C C . LEU A 1 93 ? 20.785 32.983 11.924 1.00 12.68 109 LEU A C 1
ATOM 637 O O . LEU A 1 93 ? 19.765 32.726 11.286 1.00 12.35 109 LEU A O 1
ATOM 642 N N . LYS A 1 94 ? 21.945 32.331 11.703 1.00 13.91 110 LYS A N 1
ATOM 643 C CA . LYS A 1 94 ? 22.072 31.269 10.746 1.00 16.88 110 LYS A CA 1
ATOM 644 C C . LYS A 1 94 ? 21.057 30.127 10.998 1.00 16.13 110 LYS A C 1
ATOM 645 O O . LYS A 1 94 ? 20.431 29.651 10.064 1.00 18.94 110 LYS A O 1
ATOM 651 N N . GLN A 1 95 ? 20.891 29.745 12.267 1.00 16.85 111 GLN A N 1
ATOM 652 C CA . GLN A 1 95 ? 19.978 28.665 12.648 1.00 19.10 111 GLN A CA 1
ATOM 653 C C . GLN A 1 95 ? 18.529 28.997 12.311 1.00 18.04 111 GLN A C 1
ATOM 654 O O . GLN A 1 95 ? 17.804 28.170 11.771 1.00 16.17 111 GLN A O 1
ATOM 660 N N . ASN A 1 96 ? 18.111 30.228 12.642 1.00 14.27 112 ASN A N 1
ATOM 661 C CA . ASN A 1 96 ? 16.741 30.652 12.378 1.00 13.80 112 ASN A CA 1
ATOM 662 C C . ASN A 1 96 ? 16.497 30.777 10.857 1.00 13.62 112 ASN A C 1
ATOM 663 O O . ASN A 1 96 ? 15.446 30.340 10.351 1.00 13.08 112 ASN A O 1
ATOM 668 N N . TYR A 1 97 ? 17.419 31.373 10.119 1.00 11.88 113 TYR A N 1
ATOM 669 C CA . TYR A 1 97 ? 17.261 31.450 8.650 1.00 14.60 113 TYR A CA 1
ATOM 670 C C . TYR A 1 97 ? 17.227 30.063 8.027 1.00 13.30 113 TYR A C 1
ATOM 671 O O . TYR A 1 97 ? 16.406 29.784 7.136 1.00 14.14 113 TYR A O 1
ATOM 680 N N . THR A 1 98 ? 18.121 29.203 8.483 1.00 14.27 114 THR A N 1
ATOM 681 C CA . THR A 1 98 ? 18.199 27.833 7.933 1.00 15.40 114 THR A CA 1
ATOM 682 C C . THR A 1 98 ? 16.863 27.113 8.171 1.00 16.23 114 THR A C 1
ATOM 683 O O . THR A 1 98 ? 16.302 26.500 7.236 1.00 18.03 114 THR A O 1
ATOM 687 N N . GLY A 1 99 ? 16.356 27.223 9.395 1.00 16.62 115 GLY A N 1
ATOM 688 C CA . GLY A 1 99 ? 15.064 26.654 9.770 1.00 17.87 115 GLY A CA 1
ATOM 689 C C . GLY A 1 99 ? 13.906 27.215 8.991 1.00 17.79 115 GLY A C 1
ATOM 690 O O . GLY A 1 99 ? 12.980 26.484 8.587 1.00 18.45 115 GLY A O 1
ATOM 691 N N . LEU A 1 100 ? 13.923 28.522 8.760 1.00 15.26 116 LEU A N 1
ATOM 692 C CA . LEU A 1 100 ? 12.912 29.168 7.946 1.00 15.30 116 LEU A CA 1
ATOM 693 C C . LEU A 1 100 ? 12.907 28.641 6.511 1.00 15.71 116 LEU A C 1
ATOM 694 O O . LEU A 1 100 ? 11.837 28.266 5.970 1.00 16.22 116 LEU A O 1
ATOM 699 N N . PHE A 1 101 ? 14.082 28.591 5.890 1.00 16.76 117 PHE A N 1
ATOM 700 C CA . PHE A 1 101 ? 14.165 28.182 4.493 1.00 15.30 117 PHE A CA 1
ATOM 701 C C . PHE A 1 101 ? 13.712 26.716 4.377 1.00 17.72 117 PHE A C 1
ATOM 702 O O . PHE A 1 101 ? 13.017 26.361 3.431 1.00 18.47 117 PHE A O 1
ATOM 710 N N . GLN A 1 102 ? 14.033 25.911 5.382 1.00 17.23 118 GLN A N 1
ATOM 711 C CA . GLN A 1 102 ? 13.650 24.474 5.391 1.00 19.93 118 GLN A CA 1
ATOM 712 C C . GLN A 1 102 ? 12.133 24.322 5.551 1.00 19.41 118 GLN A C 1
ATOM 713 O O . GLN A 1 102 ? 11.510 23.566 4.803 1.00 16.95 118 GLN A O 1
ATOM 719 N N . ALA A 1 103 ? 11.544 25.060 6.502 1.00 18.70 119 ALA A N 1
ATOM 720 C CA . ALA A 1 103 ? 10.097 25.004 6.718 1.00 18.74 119 ALA A CA 1
ATOM 721 C C . ALA A 1 103 ? 9.330 25.467 5.495 1.00 18.22 119 ALA A C 1
ATOM 722 O O . ALA A 1 103 ? 8.304 24.867 5.137 1.00 17.98 119 ALA A O 1
ATOM 724 N N . ARG A 1 104 ? 9.854 26.486 4.813 1.00 17.99 120 ARG A N 1
ATOM 725 C CA . ARG A 1 104 ? 9.211 27.044 3.641 1.00 17.81 120 ARG A CA 1
ATOM 726 C C . ARG A 1 104 ? 9.263 26.059 2.461 1.00 19.16 120 ARG A C 1
ATOM 727 O O . ARG A 1 104 ? 8.255 25.871 1.781 1.00 17.97 120 ARG A O 1
ATOM 735 N N . THR A 1 105 ? 10.432 25.442 2.252 1.00 18.63 121 THR A N 1
ATOM 736 C CA . THR A 1 105 ? 10.617 24.369 1.263 1.00 18.70 121 THR A CA 1
ATOM 737 C C . THR A 1 105 ? 9.595 23.273 1.434 1.00 16.40 121 THR A C 1
ATOM 738 O O . THR A 1 105 ? 8.889 22.906 0.476 1.00 18.42 121 THR A O 1
ATOM 742 N N . GLU A 1 106 ? 9.459 22.819 2.673 1.00 17.58 122 GLU A N 1
ATOM 743 C CA . GLU A 1 106 ? 8.536 21.745 3.037 1.00 19.32 122 GLU A CA 1
ATOM 744 C C . GLU A 1 106 ? 7.085 22.172 2.789 1.00 17.81 122 GLU A C 1
ATOM 745 O O . GLU A 1 106 ? 6.279 21.430 2.231 1.00 18.22 122 GLU A O 1
ATOM 751 N N . PHE A 1 107 ? 6.762 23.379 3.22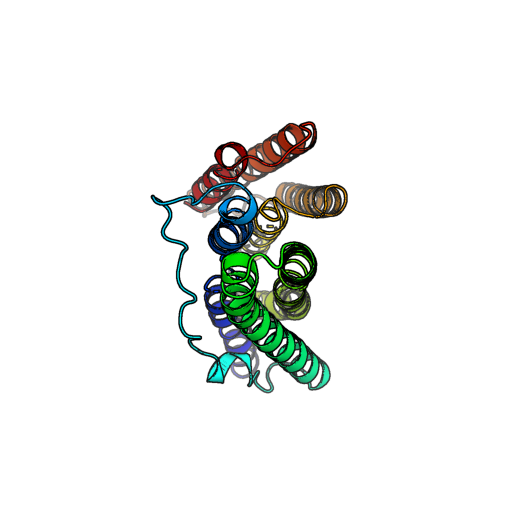5 1.00 15.41 123 PHE A N 1
ATOM 752 C CA . PHE A 1 107 ? 5.408 23.899 3.107 1.00 16.02 123 PHE A CA 1
ATOM 753 C C . PHE A 1 107 ? 4.969 23.845 1.655 1.00 14.28 123 PHE A C 1
ATOM 754 O O . PHE A 1 107 ? 3.859 23.392 1.328 1.00 16.66 123 PHE A O 1
ATOM 762 N N . TYR A 1 108 ? 5.825 24.331 0.773 1.00 15.07 124 TYR A N 1
ATOM 763 C CA . TYR A 1 108 ? 5.508 24.306 -0.658 1.00 18.78 124 TYR A CA 1
ATOM 764 C C . TYR A 1 108 ? 5.596 22.941 -1.336 1.00 18.44 124 TYR A C 1
ATOM 765 O O . TYR A 1 108 ? 4.752 22.679 -2.179 1.00 16.97 124 TYR A O 1
ATOM 774 N N . ALA A 1 109 ? 6.554 22.084 -0.956 1.00 18.28 125 ALA A N 1
ATOM 775 C CA . ALA A 1 109 ? 6.524 20.648 -1.349 1.00 20.31 125 ALA A CA 1
ATOM 776 C C . ALA A 1 109 ? 5.208 19.952 -0.939 1.00 21.51 125 ALA A C 1
ATOM 777 O O . ALA A 1 109 ? 4.585 19.208 -1.745 1.00 18.87 125 ALA A O 1
ATOM 779 N N . ASN A 1 110 ? 4.799 20.178 0.305 1.00 18.58 126 ASN A N 1
ATOM 780 C CA . ASN A 1 110 ? 3.592 19.577 0.863 1.00 19.16 126 ASN A CA 1
ATOM 781 C C . ASN A 1 110 ? 2.327 19.992 0.134 1.00 20.47 126 ASN A C 1
ATOM 782 O O . ASN A 1 110 ? 1.367 19.223 0.096 1.00 15.07 126 ASN A O 1
ATOM 787 N N . PHE A 1 111 ? 2.301 21.216 -0.380 1.00 17.45 127 PHE A N 1
ATOM 788 C CA . PHE A 1 111 ? 1.149 21.700 -1.162 1.00 17.99 127 PHE A CA 1
ATOM 789 C C . PHE A 1 111 ? 0.927 20.833 -2.394 1.00 19.13 127 PHE A C 1
ATOM 790 O O . PHE A 1 111 ? -0.191 20.417 -2.668 1.00 17.09 127 PHE A O 1
ATOM 798 N N . ASP A 1 112 ? 2.003 20.538 -3.127 1.00 20.01 128 ASP A N 1
ATOM 799 C CA . ASP A 1 112 ? 1.910 19.676 -4.295 1.00 20.34 128 ASP A CA 1
ATOM 800 C C . ASP A 1 112 ? 1.428 18.264 -3.918 1.00 19.24 128 ASP A C 1
ATOM 801 O O . ASP A 1 112 ? 0.527 17.705 -4.528 1.00 19.75 128 ASP A O 1
ATOM 806 N N . THR A 1 113 ? 2.023 17.694 -2.886 1.00 19.59 129 THR A N 1
ATOM 807 C CA . THR A 1 113 ? 1.639 16.359 -2.430 1.00 20.32 129 THR A CA 1
ATOM 808 C C . THR A 1 113 ? 0.177 16.298 -1.983 1.00 19.76 129 THR A C 1
ATOM 809 O O . THR A 1 113 ? -0.528 15.305 -2.221 1.00 16.05 129 THR A O 1
ATOM 813 N N . TYR A 1 114 ? -0.272 17.363 -1.337 1.00 18.48 130 TYR A N 1
ATOM 814 C CA . TYR A 1 114 ? -1.663 17.474 -0.866 1.00 19.34 130 TYR A CA 1
ATOM 815 C C . TYR A 1 114 ? -2.654 17.376 -2.037 1.00 18.67 130 TYR A C 1
ATOM 816 O O . TYR A 1 114 ? -3.665 16.671 -1.967 1.00 18.46 130 TYR A O 1
ATOM 825 N N . LEU A 1 115 ? -2.331 18.084 -3.115 1.00 18.05 131 LEU A N 1
ATOM 826 C CA . LEU A 1 115 ? -3.182 18.115 -4.295 1.00 20.56 131 LEU A CA 1
ATOM 827 C C . LEU A 1 115 ? -3.224 16.714 -4.907 1.00 19.77 131 LEU A C 1
ATOM 828 O O . LEU A 1 115 ? -4.265 16.282 -5.410 1.00 19.88 131 LEU A O 1
ATOM 833 N N A SER A 1 116 ? -2.111 15.989 -4.845 0.50 20.86 132 SER A N 1
ATOM 834 N N B SER A 1 116 ? -2.087 16.016 -4.852 0.50 19.50 132 SER A N 1
ATOM 835 C CA A SER A 1 116 ? -2.082 14.633 -5.402 0.50 21.14 132 SER A CA 1
ATOM 836 C CA B SER A 1 116 ? -1.990 14.628 -5.331 0.50 18.54 132 SER A CA 1
ATOM 837 C C A SER A 1 116 ? -2.867 13.625 -4.552 0.50 19.72 132 SER A C 1
ATOM 838 C C B SER A 1 116 ? -2.896 13.683 -4.549 0.50 18.25 132 SER A C 1
ATOM 839 O O A SER A 1 116 ? -3.524 12.730 -5.101 0.50 21.32 132 SER A O 1
ATOM 840 O O B SER A 1 116 ? -3.647 12.891 -5.131 0.50 19.82 132 SER A O 1
ATOM 845 N N . TYR A 1 117 ? -2.813 13.754 -3.230 1.00 18.62 133 TYR A N 1
ATOM 846 C CA . TYR A 1 117 ? -3.694 12.943 -2.356 1.00 19.41 133 TYR A CA 1
ATOM 847 C C . TYR A 1 117 ? -5.175 13.191 -2.706 1.00 19.41 133 TYR A C 1
ATOM 848 O O . TYR A 1 117 ? -5.958 12.247 -2.810 1.00 18.77 133 TYR A O 1
ATOM 857 N N . LEU A 1 118 ? -5.559 14.463 -2.858 1.00 18.92 134 LEU A N 1
ATOM 858 C CA . LEU A 1 118 ? -6.938 14.809 -3.270 1.00 17.23 134 LEU A CA 1
ATOM 859 C C . LEU A 1 118 ? -7.326 14.220 -4.626 1.00 18.49 134 LEU A C 1
ATOM 860 O O . LEU A 1 118 ? -8.451 13.686 -4.785 1.00 19.39 134 LEU A O 1
ATOM 865 N N . LYS A 1 119 ? -6.421 14.280 -5.601 1.00 17.29 135 LYS A N 1
ATOM 866 C CA . LYS A 1 119 ? -6.673 13.594 -6.876 1.00 20.42 135 LYS A CA 1
ATOM 867 C C . LYS A 1 119 ? -6.990 12.115 -6.675 1.00 20.37 135 LYS A C 1
ATOM 868 O O . LYS A 1 119 ? -7.803 11.569 -7.411 1.00 20.56 135 LYS A O 1
ATOM 872 N N . LYS A 1 120 ? -6.345 11.479 -5.701 1.00 19.50 136 LYS A N 1
ATOM 873 C CA . LYS A 1 120 ? -6.500 10.047 -5.433 1.00 23.03 136 LYS A CA 1
ATOM 874 C C . LYS A 1 120 ? -7.640 9.774 -4.434 1.00 21.32 136 LYS A C 1
ATOM 875 O O . LYS A 1 120 ? -7.789 8.632 -3.945 1.00 19.89 136 LYS A O 1
ATOM 880 N N . LYS A 1 121 ? -8.398 10.828 -4.106 1.00 20.68 137 LYS A N 1
ATOM 881 C CA . LYS A 1 121 ? -9.527 10.750 -3.178 1.00 22.95 137 LYS A CA 1
ATOM 882 C C . LYS A 1 121 ? -9.106 10.357 -1.762 1.00 23.02 137 LYS A C 1
ATOM 883 O O . LYS A 1 121 ? -9.921 9.827 -0.978 1.00 23.06 137 LYS A O 1
ATOM 889 N N . ASP A 1 122 ? -7.840 10.614 -1.431 1.00 23.14 138 ASP A N 1
ATOM 890 C CA . ASP A 1 122 ? -7.282 10.231 -0.138 1.00 22.86 138 ASP A CA 1
ATOM 891 C C . ASP A 1 122 ? -7.442 11.401 0.843 1.00 23.70 138 ASP A C 1
ATOM 892 O O . ASP A 1 122 ? -6.473 12.086 1.214 1.00 22.76 138 ASP A O 1
ATOM 897 N N . VAL A 1 123 ? -8.684 11.600 1.279 1.00 26.19 139 VAL A N 1
ATOM 898 C CA . VAL A 1 123 ? -9.027 12.761 2.120 1.00 29.30 139 VAL A CA 1
ATOM 899 C C . VAL A 1 123 ? -8.362 12.673 3.475 1.00 30.28 139 VAL A C 1
ATOM 900 O O . VAL A 1 123 ? -8.057 13.702 4.096 1.00 28.94 139 VAL A O 1
ATOM 904 N N . THR A 1 124 ? -8.126 11.437 3.917 1.00 30.59 140 THR A N 1
ATOM 905 C CA . THR A 1 124 ? -7.521 11.152 5.210 1.00 31.39 140 THR A CA 1
ATOM 906 C C . THR A 1 124 ? -6.085 11.667 5.271 1.00 30.10 140 THR A C 1
ATOM 907 O O . THR A 1 124 ? -5.727 12.367 6.207 1.00 31.87 140 THR A O 1
ATOM 911 N N . ASN A 1 125 ? -5.282 11.316 4.267 1.00 27.55 141 ASN A N 1
ATOM 912 C CA . ASN A 1 125 ? -3.913 11.817 4.140 1.00 26.30 141 ASN A CA 1
ATOM 913 C C . ASN A 1 125 ? -3.834 13.284 3.742 1.00 23.00 141 ASN A C 1
ATOM 914 O O . ASN A 1 125 ? -2.931 14.000 4.218 1.00 23.23 141 ASN A O 1
ATOM 919 N N . ALA A 1 126 ? -4.749 13.733 2.886 1.00 21.90 142 ALA A N 1
ATOM 920 C CA . ALA A 1 126 ? -4.815 15.162 2.580 1.00 22.58 142 ALA A CA 1
ATOM 921 C C . ALA A 1 126 ? -5.008 15.993 3.874 1.00 23.64 142 ALA A C 1
ATOM 922 O O . ALA A 1 126 ? -4.300 17.011 4.082 1.00 21.34 142 ALA A O 1
ATOM 924 N N . LYS A 1 127 ? -5.964 15.590 4.733 1.00 22.81 143 LYS A N 1
ATOM 925 C CA . LYS A 1 127 ? -6.237 16.376 5.964 1.00 26.86 143 LYS A CA 1
ATOM 926 C C . LYS A 1 127 ? -4.993 16.441 6.827 1.00 27.30 143 LYS A C 1
ATOM 927 O O . LYS A 1 127 ? -4.672 17.490 7.375 1.00 26.24 143 LYS A O 1
ATOM 930 N N . LYS A 1 128 ? -4.261 15.334 6.919 1.00 28.97 144 LYS A N 1
ATOM 931 C CA . LYS A 1 128 ? -3.023 15.305 7.720 1.00 30.98 144 LYS A CA 1
ATOM 932 C C . LYS A 1 128 ? -1.912 16.248 7.223 1.00 28.58 144 LYS A C 1
ATOM 933 O O . LYS A 1 128 ? -1.238 16.922 8.025 1.00 24.52 144 LYS A O 1
ATOM 939 N N . LEU A 1 129 ? -1.727 16.292 5.904 1.00 25.83 145 LEU A N 1
ATOM 940 C CA . LEU A 1 129 ? -0.790 17.224 5.268 1.00 24.97 145 LEU A CA 1
ATOM 941 C C . LEU A 1 129 ? -1.255 18.690 5.381 1.00 21.67 145 LEU A C 1
ATOM 942 O O . LEU A 1 129 ? -0.419 19.588 5.510 1.00 20.64 145 LEU A O 1
ATOM 947 N N . LEU A 1 130 ? -2.564 18.927 5.410 1.00 19.37 146 LEU A N 1
ATOM 948 C CA . LEU A 1 130 ? -3.080 20.271 5.655 1.00 17.51 146 LEU A CA 1
ATOM 949 C C . LEU A 1 130 ? -2.700 20.678 7.064 1.00 21.06 146 LEU A C 1
ATOM 950 O O . LEU A 1 130 ? -2.204 21.780 7.296 1.00 19.11 146 LEU A O 1
ATOM 955 N N . ASP A 1 131 ? -2.908 19.765 8.014 1.00 18.84 147 ASP A N 1
ATOM 956 C CA . ASP A 1 131 ? -2.580 20.076 9.410 1.00 20.39 147 ASP A CA 1
ATOM 957 C C . ASP A 1 131 ? -1.075 20.326 9.587 1.00 19.00 147 ASP A C 1
ATOM 958 O O . ASP A 1 131 ? -0.681 21.223 10.317 1.00 18.60 147 ASP A O 1
ATOM 963 N N . VAL A 1 132 ? -0.250 19.558 8.910 1.00 16.94 148 VAL A N 1
ATOM 964 C CA . VAL A 1 132 ? 1.185 19.805 8.925 1.00 17.75 148 VAL A CA 1
ATOM 965 C C . VAL A 1 132 ? 1.517 21.186 8.379 1.00 16.92 148 VAL A C 1
ATOM 966 O O . VAL A 1 132 ? 2.390 21.888 8.898 1.00 17.28 148 VAL A O 1
ATOM 970 N N . ASN A 1 133 ? 0.832 21.607 7.326 1.00 15.78 149 ASN A N 1
ATOM 971 C CA . ASN A 1 133 ? 1.099 22.927 6.763 1.00 14.05 149 ASN A CA 1
ATOM 972 C C . ASN A 1 133 ? 0.631 24.074 7.629 1.00 16.91 149 ASN A C 1
ATOM 973 O O . ASN A 1 133 ? 1.286 25.117 7.631 1.00 17.48 149 ASN A O 1
ATOM 978 N N . TYR A 1 134 ? -0.444 23.902 8.414 1.00 15.18 150 TYR A N 1
ATOM 979 C CA . TYR A 1 134 ? -0.790 24.925 9.393 1.00 19.15 150 TYR A CA 1
ATOM 980 C C . TYR A 1 134 ? 0.368 25.112 10.377 1.00 19.58 150 TYR A C 1
ATOM 981 O O . TYR A 1 134 ? 0.726 26.245 10.705 1.00 18.05 150 TYR A O 1
ATOM 990 N N A GLN A 1 135 ? 0.949 24.008 10.838 0.50 17.12 151 GLN A N 1
ATOM 991 N N B GLN A 1 135 ? 0.934 23.997 10.837 0.50 18.17 151 GLN A N 1
ATOM 992 C CA A GLN A 1 135 ? 2.089 24.062 11.760 0.50 17.44 151 GLN A CA 1
ATOM 993 C CA B GLN A 1 135 ? 2.097 24.010 11.736 0.50 19.52 151 GLN A CA 1
ATOM 994 C C A GLN A 1 135 ? 3.363 24.674 11.147 0.50 17.42 151 GLN A C 1
ATOM 995 C C B GLN A 1 135 ? 3.318 24.704 11.128 0.50 18.27 151 GLN A C 1
ATOM 996 O O A GLN A 1 135 ? 4.062 25.425 11.816 0.50 17.42 151 GLN A O 1
ATOM 997 O O B GLN A 1 135 ? 3.920 25.553 11.773 0.50 17.65 151 GLN A O 1
ATOM 1008 N N . LEU A 1 136 ? 3.671 24.331 9.899 1.00 16.12 152 LEU A N 1
ATOM 1009 C CA . LEU A 1 136 ? 4.813 24.934 9.183 1.00 16.37 152 LEU A CA 1
ATOM 1010 C C . LEU A 1 136 ? 4.620 26.426 9.007 1.00 13.40 152 LEU A C 1
ATOM 1011 O O . LEU A 1 136 ? 5.594 27.206 9.148 1.00 16.31 152 LEU A O 1
ATOM 1016 N N . SER A 1 137 ? 3.403 26.867 8.712 1.00 13.84 153 SER A N 1
ATOM 1017 C CA . SER A 1 137 ? 3.112 28.293 8.615 1.00 16.70 153 SER A CA 1
ATOM 1018 C C . SER A 1 137 ? 3.433 29.036 9.917 1.00 15.18 153 SER A C 1
ATOM 1019 O O . SER A 1 137 ? 4.043 30.128 9.926 1.00 15.30 153 SER A O 1
ATOM 1022 N N . THR A 1 138 ? 3.002 28.468 11.030 1.00 15.28 154 THR A N 1
ATOM 1023 C CA . THR A 1 138 ? 3.301 29.047 12.335 1.00 15.66 154 THR A CA 1
ATOM 1024 C C . THR A 1 138 ? 4.836 29.107 12.604 1.00 15.77 154 THR A C 1
ATOM 1025 O O . THR A 1 138 ? 5.342 30.132 13.063 1.00 16.81 154 THR A O 1
ATOM 1029 N N . GLN A 1 139 ? 5.543 28.026 12.252 1.00 14.23 155 GLN A N 1
ATOM 1030 C CA . GLN A 1 139 ? 6.988 27.929 12.400 1.00 16.83 155 GLN A CA 1
ATOM 1031 C C . GLN A 1 139 ? 7.683 28.996 11.577 1.00 15.03 155 GLN A C 1
ATOM 1032 O O . GLN A 1 139 ? 8.585 29.628 12.103 1.00 13.74 155 GLN A O 1
ATOM 1046 N N . SER A 1 141 ? 6.613 31.807 10.605 1.00 13.23 157 SER A N 1
ATOM 1047 C CA . SER A 1 141 ? 6.371 33.117 11.175 1.00 13.25 157 SER A CA 1
ATOM 1048 C C . SER A 1 141 ? 7.170 33.307 12.459 1.00 15.05 157 SER A C 1
ATOM 1049 O O . SER A 1 141 ? 7.681 34.373 12.738 1.00 14.16 157 SER A O 1
ATOM 1052 N N . GLU A 1 142 ? 7.343 32.218 13.174 1.00 12.51 158 GLU A N 1
ATOM 1053 C CA . GLU A 1 142 ? 8.122 32.255 14.419 1.00 16.39 158 GLU A CA 1
ATOM 1054 C C . GLU A 1 142 ? 9.614 32.489 14.150 1.00 14.14 158 GLU A C 1
ATOM 1055 O O . GLU A 1 142 ? 10.275 33.316 14.825 1.00 14.07 158 GLU A O 1
ATOM 1061 N N . TYR A 1 143 ? 10.156 31.772 13.178 1.00 12.83 159 TYR A N 1
ATOM 1062 C CA . TYR A 1 143 ? 11.556 32.004 12.800 1.00 14.83 159 TYR A CA 1
ATOM 1063 C C . TYR A 1 143 ? 11.799 33.462 12.373 1.00 12.83 159 TYR A C 1
ATOM 1064 O O . TYR A 1 143 ? 12.798 34.108 12.773 1.00 14.21 159 TYR A O 1
ATOM 1073 N N . LYS A 1 144 ? 10.851 34.015 11.602 1.00 11.72 160 LYS A N 1
ATOM 1074 C CA . LYS A 1 144 ? 10.940 35.392 11.126 1.00 12.06 160 LYS A CA 1
ATOM 1075 C C . LYS A 1 144 ? 10.961 36.374 12.330 1.00 11.65 160 LYS A C 1
ATOM 1076 O O . LYS A 1 144 ? 11.818 37.261 12.443 1.00 13.34 160 LYS A O 1
ATOM 1082 N N . GLN A 1 145 ? 10.000 36.227 13.234 1.00 11.94 161 GLN A N 1
ATOM 1083 C CA . GLN A 1 145 ? 9.976 37.104 14.374 1.00 13.02 161 GLN A CA 1
ATOM 1084 C C . GLN A 1 145 ? 11.233 36.911 15.252 1.00 11.86 161 GLN A C 1
ATOM 1085 O O . GLN A 1 145 ? 11.773 37.905 15.806 1.00 12.55 161 GLN A O 1
ATOM 1091 N N . ASN A 1 146 ? 11.676 35.645 15.407 1.00 13.86 162 ASN A N 1
ATOM 1092 C CA . ASN A 1 146 ? 12.905 35.348 16.154 1.00 15.13 162 ASN A CA 1
ATOM 1093 C C . ASN A 1 146 ? 14.101 36.172 15.638 1.00 11.02 162 ASN A C 1
ATOM 1094 O O . ASN A 1 146 ? 14.904 36.683 16.414 1.00 11.92 162 ASN A O 1
ATOM 1099 N N . ILE A 1 147 ? 14.226 36.240 14.323 1.00 11.12 163 ILE A N 1
ATOM 1100 C CA . ILE A 1 147 ? 15.337 36.989 13.701 1.00 12.72 163 ILE A CA 1
ATOM 1101 C C . ILE A 1 147 ? 15.272 38.476 14.097 1.00 13.02 163 ILE A C 1
ATOM 1102 O O . ILE A 1 147 ? 16.282 39.036 14.565 1.00 10.18 163 ILE A O 1
ATOM 1107 N N . PHE A 1 148 ? 14.088 39.095 13.984 1.00 12.39 164 PHE A N 1
ATOM 1108 C CA . PHE A 1 148 ? 13.916 40.490 14.409 1.00 13.58 164 PHE A CA 1
ATOM 1109 C C . PHE A 1 148 ? 14.269 40.662 15.866 1.00 12.13 164 PHE A C 1
ATOM 1110 O O . PHE A 1 148 ? 14.947 41.624 16.270 1.00 13.05 164 PHE A O 1
ATOM 1118 N N . ASP A 1 149 ? 13.806 39.729 16.686 1.00 10.44 165 ASP A N 1
ATOM 1119 C CA . ASP A 1 149 ? 14.067 39.794 18.135 1.00 13.23 165 ASP A CA 1
ATOM 1120 C C . ASP A 1 149 ? 15.567 39.723 18.466 1.00 14.64 165 ASP A C 1
ATOM 1121 O O . ASP A 1 149 ? 16.030 40.436 19.323 1.00 14.63 165 ASP A O 1
ATOM 1126 N N . ILE A 1 150 ? 16.296 38.858 17.765 1.00 12.49 166 ILE A N 1
ATOM 1127 C CA . ILE A 1 150 ? 17.761 38.735 17.898 1.00 12.33 166 ILE A CA 1
ATOM 1128 C C . ILE A 1 150 ? 18.443 40.054 17.566 1.00 13.01 166 ILE A C 1
ATOM 1129 O O . ILE A 1 150 ? 19.350 40.529 18.304 1.00 13.94 166 ILE A O 1
ATOM 1134 N N . LEU A 1 151 ? 18.011 40.650 16.454 1.00 12.91 167 LEU A N 1
ATOM 1135 C CA . LEU A 1 151 ? 18.643 41.893 15.933 1.00 12.49 167 LEU A CA 1
ATOM 1136 C C . LEU A 1 151 ? 18.384 43.142 16.781 1.00 15.90 167 LEU A C 1
ATOM 1137 O O . LEU A 1 151 ? 19.235 44.084 16.847 1.00 15.17 167 LEU A O 1
ATOM 1142 N N . SER A 1 152 ? 17.197 43.186 17.386 1.00 14.36 168 SER A N 1
ATOM 1143 C CA . SER A 1 152 ? 16.732 44.390 18.070 1.00 15.58 168 SER A CA 1
ATOM 1144 C C . SER A 1 152 ? 17.736 45.110 18.997 1.00 14.82 168 SER A C 1
ATOM 1145 O O . SER A 1 152 ? 17.948 46.336 18.897 1.00 16.78 168 SER A O 1
ATOM 1148 N N . PRO A 1 153 ? 18.334 44.377 19.943 1.00 15.72 169 PRO A N 1
ATOM 1149 C CA . PRO A 1 153 ? 19.317 45.028 20.829 1.00 17.93 169 PRO A CA 1
ATOM 1150 C C . PRO A 1 153 ? 20.532 45.613 20.107 1.00 16.38 169 PRO A C 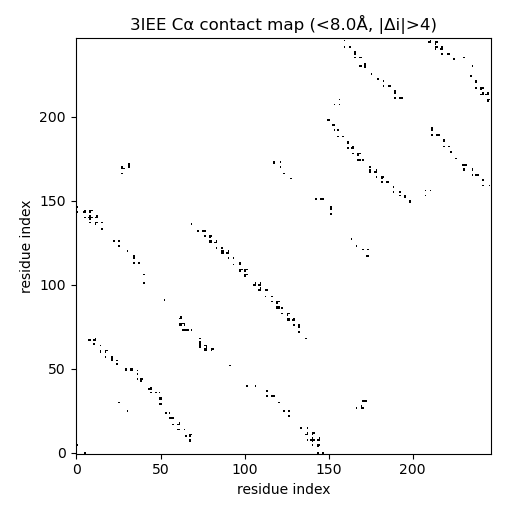1
ATOM 1151 O O . PRO A 1 153 ? 21.046 46.699 20.486 1.00 15.89 169 PRO A O 1
ATOM 1155 N N . PHE A 1 154 ? 20.957 44.940 19.036 1.00 15.35 170 PHE A N 1
ATOM 1156 C CA . PHE A 1 154 ? 22.159 45.331 18.296 1.00 14.67 170 PHE A CA 1
ATOM 1157 C C . PHE A 1 154 ? 21.885 46.495 17.363 1.00 14.45 170 PHE A C 1
ATOM 1158 O O . PHE A 1 154 ? 22.717 47.406 17.249 1.00 12.80 170 PHE A O 1
ATOM 1166 N N . THR A 1 155 ? 20.696 46.518 16.771 1.00 13.51 171 THR A N 1
ATOM 1167 C CA . THR A 1 155 ? 20.330 47.675 15.930 1.00 14.40 171 THR A CA 1
ATOM 1168 C C . THR A 1 155 ? 20.164 48.935 16.789 1.00 12.89 171 THR A C 1
ATOM 1169 O O . THR A 1 155 ? 20.548 50.052 16.379 1.00 12.93 171 THR A O 1
ATOM 1173 N N . GLU A 1 156 ? 19.670 48.768 18.011 1.00 12.60 172 GLU A N 1
ATOM 1174 C CA . GLU A 1 156 ? 19.533 49.903 18.905 1.00 14.15 172 GLU A CA 1
ATOM 1175 C C . GLU A 1 156 ? 20.927 50.518 19.228 1.00 13.94 172 GLU A C 1
ATOM 1176 O O . GLU A 1 156 ? 21.130 51.708 19.148 1.00 16.06 172 GLU A O 1
ATOM 1182 N N . GLN A 1 157 ? 21.871 49.665 19.582 1.00 15.78 173 GLN A N 1
ATOM 1183 C CA . GLN A 1 157 ? 23.257 50.092 19.782 1.00 18.62 173 GLN A CA 1
ATOM 1184 C C . GLN A 1 157 ? 23.864 50.761 18.551 1.00 14.47 173 GLN A C 1
ATOM 1185 O O . GLN A 1 157 ? 24.583 51.775 18.670 1.00 16.26 173 GLN A O 1
ATOM 1191 N N . ALA A 1 158 ? 23.560 50.223 17.366 1.00 13.48 174 ALA A N 1
ATOM 1192 C CA . ALA A 1 158 ? 24.109 50.720 16.092 1.00 15.37 174 ALA A CA 1
ATOM 1193 C C . ALA A 1 158 ? 23.544 52.125 15.802 1.00 13.11 174 ALA A C 1
ATOM 1194 O O . ALA A 1 158 ? 24.290 53.055 15.375 1.00 12.05 174 ALA A O 1
ATOM 1196 N N . GLU A 1 159 ? 22.245 52.286 16.051 1.00 12.86 175 GLU A N 1
ATOM 1197 C CA . GLU A 1 159 ? 21.616 53.631 15.934 1.00 13.44 175 GLU A CA 1
ATOM 1198 C C . GLU A 1 159 ? 22.259 54.693 16.792 1.00 14.82 175 GLU A C 1
ATOM 1199 O O . GLU A 1 159 ? 22.448 55.836 16.370 1.00 14.02 175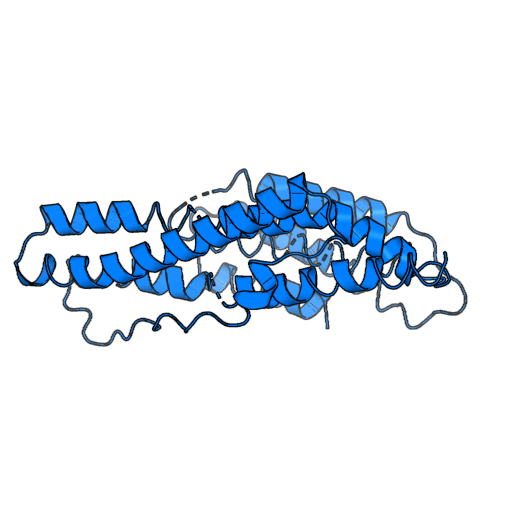 GLU A O 1
ATOM 1205 N N . LEU A 1 160 ? 22.563 54.353 18.026 1.00 14.36 176 LEU A N 1
ATOM 1206 C CA . LEU A 1 160 ? 23.175 55.285 18.950 1.00 17.53 176 LEU A CA 1
ATOM 1207 C C . LEU A 1 160 ? 24.512 55.759 18.390 1.00 15.08 176 LEU A C 1
ATOM 1208 O O . LEU A 1 160 ? 24.856 56.944 18.504 1.00 16.52 176 LEU A O 1
ATOM 1213 N N . VAL A 1 161 ? 25.263 54.857 17.775 1.00 14.78 177 VAL A N 1
ATOM 1214 C CA . VAL A 1 161 ? 26.529 55.259 17.117 1.00 15.19 177 VAL A CA 1
ATOM 1215 C C . VAL A 1 161 ? 26.318 56.212 15.917 1.00 14.84 177 VAL A C 1
ATOM 1216 O O . VAL A 1 161 ? 26.990 57.269 15.790 1.00 14.02 177 VAL A O 1
ATOM 1220 N N . LEU A 1 162 ? 25.430 55.823 15.014 1.00 14.16 178 LEU A N 1
ATOM 1221 C CA . LEU A 1 162 ? 25.221 56.566 13.809 1.00 15.02 178 LEU A CA 1
ATOM 1222 C C . LEU A 1 162 ? 24.538 57.916 14.040 1.00 15.11 178 LEU A C 1
ATOM 1223 O O . LEU A 1 162 ? 24.681 58.821 13.212 1.00 18.52 178 LEU A O 1
ATOM 1228 N N . LEU A 1 163 ? 23.835 58.071 15.163 1.00 14.73 179 LEU A N 1
ATOM 1229 C CA . LEU A 1 163 ? 23.066 59.288 15.433 1.00 14.79 179 LEU A CA 1
ATOM 1230 C C . LEU A 1 163 ? 23.694 60.152 16.504 1.00 16.68 179 LEU A C 1
ATOM 1231 O O . LEU A 1 163 ? 23.063 61.089 17.023 1.00 17.66 179 LEU A O 1
ATOM 1236 N N . VAL A 1 164 ? 24.947 59.844 16.829 1.00 20.28 180 VAL A N 1
ATOM 1237 C CA . VAL A 1 164 ? 25.608 60.386 18.001 1.00 23.70 180 VAL A CA 1
ATOM 1238 C C . VAL A 1 164 ? 25.536 61.927 18.017 1.00 23.49 180 VAL A C 1
ATOM 1239 O O . VAL A 1 164 ? 25.271 62.541 19.056 1.00 28.34 180 VAL A O 1
ATOM 1243 N N . ASP A 1 165 ? 25.690 62.556 16.870 1.00 23.49 181 ASP A N 1
ATOM 1244 C CA . ASP A 1 165 ? 25.705 64.020 16.868 1.00 27.94 181 ASP A CA 1
ATOM 1245 C C . ASP A 1 165 ? 24.387 64.641 16.420 1.00 25.37 181 ASP A C 1
ATOM 1246 O O . ASP A 1 165 ? 24.320 65.854 16.167 1.00 25.65 181 ASP A O 1
ATOM 1251 N N . ASN A 1 166 ? 23.335 63.835 16.368 1.00 19.43 182 ASN A N 1
ATOM 1252 C CA . ASN A 1 166 ? 22.058 64.272 15.824 1.00 18.52 182 ASN A CA 1
ATOM 1253 C C . ASN A 1 166 ? 21.140 64.776 16.965 1.00 17.54 182 ASN A C 1
ATOM 1254 O O . ASN A 1 166 ? 20.762 64.009 17.828 1.00 15.94 182 ASN A O 1
ATOM 1259 N N . PRO A 1 167 ? 20.754 66.065 16.934 1.00 17.92 183 PRO A N 1
ATOM 1260 C CA . PRO A 1 167 ? 19.944 66.572 18.055 1.00 19.58 183 PRO A CA 1
ATOM 1261 C C . PRO A 1 167 ? 18.577 65.874 18.184 1.00 17.08 183 PRO A C 1
ATOM 1262 O O . PRO A 1 167 ? 17.966 65.971 19.242 1.00 16.83 183 PRO A O 1
ATOM 1266 N N . LEU A 1 168 ? 18.127 65.199 17.129 1.00 14.92 184 LEU A N 1
ATOM 1267 C CA . LEU A 1 168 ? 16.863 64.441 17.162 1.00 15.63 184 LEU A CA 1
ATOM 1268 C C . LEU A 1 168 ? 17.033 62.924 17.268 1.00 15.92 184 LEU A C 1
ATOM 1269 O O . LEU A 1 168 ? 16.091 62.173 16.972 1.00 13.88 184 LEU A O 1
ATOM 1274 N N . LYS A 1 169 ? 18.186 62.475 17.759 1.00 13.71 185 LYS A N 1
ATOM 1275 C CA . LYS A 1 169 ? 18.446 61.041 17.927 1.00 13.93 185 LYS A CA 1
ATOM 1276 C C . LYS A 1 169 ? 17.315 60.325 18.659 1.00 13.89 185 LYS A C 1
ATOM 1277 O O . LYS A 1 169 ? 16.844 59.309 18.189 1.00 13.57 185 LYS A O 1
ATOM 1283 N N . ALA A 1 170 ? 16.898 60.826 19.828 1.00 15.39 186 ALA A N 1
ATOM 1284 C CA . ALA A 1 170 ? 15.826 60.133 20.582 1.00 13.30 186 ALA A CA 1
ATOM 1285 C C . ALA A 1 170 ? 14.537 59.979 19.773 1.00 12.53 186 ALA A C 1
ATOM 1286 O O . ALA A 1 170 ? 13.886 58.893 19.759 1.00 11.72 186 ALA A O 1
ATOM 1288 N N . GLN A 1 171 ? 14.149 61.052 19.095 1.00 13.35 187 GLN A N 1
ATOM 1289 C CA . GLN A 1 171 ? 12.921 61.055 18.298 1.00 13.82 187 GLN A CA 1
ATOM 1290 C C . GLN A 1 171 ? 13.055 60.065 17.123 1.00 13.11 187 GLN A C 1
ATOM 1291 O O . GLN A 1 171 ? 12.190 59.208 16.876 1.00 13.42 187 GLN A O 1
ATOM 1297 N N . ILE A 1 172 ? 14.172 60.153 16.407 1.00 10.33 188 ILE A N 1
ATOM 1298 C CA . ILE A 1 172 ? 14.445 59.240 15.277 1.00 12.96 188 ILE A CA 1
ATOM 1299 C C . ILE A 1 172 ? 14.385 57.758 15.729 1.00 10.76 188 ILE A C 1
ATOM 1300 O O . ILE A 1 172 ? 13.729 56.903 15.099 1.00 13.06 188 ILE A O 1
ATOM 1313 N N . SER A 1 174 ? 12.886 56.507 18.408 1.00 11.55 190 SER A N 1
ATOM 1314 C CA . SER A 1 174 ? 11.529 56.173 18.782 1.00 10.77 190 SER A CA 1
ATOM 1315 C C . SER A 1 174 ? 10.689 55.816 17.559 1.00 11.09 190 SER A C 1
ATOM 1316 O O . SER A 1 174 ? 9.920 54.864 17.621 1.00 12.72 190 SER A O 1
ATOM 1319 N N . VAL A 1 175 ? 10.793 56.578 16.478 1.00 13.25 191 VAL A N 1
ATOM 1320 C CA . VAL A 1 175 ? 10.050 56.252 15.268 1.00 14.11 191 VAL A CA 1
ATOM 1321 C C . VAL A 1 175 ? 10.458 54.884 14.715 1.00 12.12 191 VAL A C 1
ATOM 1322 O O . VAL A 1 175 ? 9.602 54.060 14.326 1.00 12.18 191 VAL A O 1
ATOM 1326 N N . ARG A 1 176 ? 11.771 54.624 14.660 1.00 11.95 192 ARG A N 1
ATOM 1327 C CA . ARG A 1 176 ? 12.237 53.354 14.128 1.00 13.89 192 ARG A CA 1
ATOM 1328 C C . ARG A 1 176 ? 11.784 52.197 15.009 1.00 13.05 192 ARG A C 1
ATOM 1329 O O . ARG A 1 176 ? 11.333 51.210 14.516 1.00 14.69 192 ARG A O 1
ATOM 1337 N N . LYS A 1 177 ? 11.807 52.388 16.316 1.00 14.21 193 LYS A N 1
ATOM 1338 C CA . LYS A 1 177 ? 11.437 51.334 17.261 1.00 13.29 193 LYS A CA 1
ATOM 1339 C C . LYS A 1 177 ? 9.948 51.037 17.148 1.00 13.31 193 LYS A C 1
ATOM 1340 O O . LYS A 1 177 ? 9.514 49.884 16.994 1.00 13.66 193 LYS A O 1
ATOM 1354 N N A SER A 1 179 ? 7.857 51.782 14.732 0.50 14.26 195 SER A N 1
ATOM 1355 N N B SER A 1 179 ? 7.856 51.810 14.742 0.50 14.20 195 SER A N 1
ATOM 1356 C CA A SER A 1 179 ? 7.498 51.260 13.403 0.50 13.24 195 SER A CA 1
ATOM 1357 C CA B SER A 1 179 ? 7.558 51.278 13.411 0.50 13.73 195 SER A CA 1
ATOM 1358 C C A SER A 1 179 ? 7.747 49.735 13.351 0.50 13.13 195 SER A C 1
ATOM 1359 C C B SER A 1 179 ? 7.709 49.752 13.447 0.50 13.01 195 SER A C 1
ATOM 1360 O O A SER A 1 179 ? 6.948 48.965 12.793 0.50 12.33 195 SER A O 1
ATOM 1361 O O B SER A 1 179 ? 6.804 49.008 13.065 0.50 12.62 195 SER A O 1
ATOM 1366 N N . SER A 1 180 ? 8.853 49.287 13.935 1.00 14.21 196 SER A N 1
ATOM 1367 C CA . SER A 1 180 ? 9.130 47.826 14.024 1.00 14.26 196 SER A CA 1
ATOM 1368 C C . SER A 1 180 ? 8.067 47.092 14.857 1.00 13.75 196 SER A C 1
ATOM 1369 O O . SER A 1 180 ? 7.605 46.014 14.498 1.00 12.57 196 SER A O 1
ATOM 1372 N N . THR A 1 181 ? 7.655 47.691 15.966 1.00 13.48 197 THR A N 1
ATOM 1373 C CA . THR A 1 181 ? 6.678 47.077 16.823 1.00 13.14 197 THR A CA 1
ATOM 1374 C C . THR A 1 181 ? 5.343 46.984 16.097 1.00 10.93 197 THR A C 1
ATOM 1375 O O . THR A 1 181 ? 4.650 45.940 16.198 1.00 12.49 197 THR A O 1
ATOM 1387 N N A GLN A 1 183 ? 4.851 46.770 12.876 0.62 13.09 199 GLN A N 1
ATOM 1388 N N B GLN A 1 183 ? 4.855 46.806 12.857 0.38 13.83 199 GLN A N 1
ATOM 1389 C CA A GLN A 1 183 ? 4.977 45.725 11.844 0.62 15.42 199 GLN A CA 1
ATOM 1390 C CA B GLN A 1 183 ? 5.072 45.759 11.837 0.38 16.00 199 GLN A CA 1
ATOM 1391 C C A GLN A 1 183 ? 4.904 44.332 12.464 0.62 16.11 199 GLN A C 1
ATOM 1392 C C B GLN A 1 183 ? 4.934 44.359 12.449 0.38 15.92 199 GLN A C 1
ATOM 1393 O O A GLN A 1 183 ? 4.348 43.398 11.876 0.62 15.82 199 GLN A O 1
ATOM 1394 O O B GLN A 1 183 ? 4.345 43.459 11.845 0.38 16.21 199 GLN A O 1
ATOM 1405 N N . SER A 1 184 ? 5.479 44.185 13.648 1.00 14.32 200 SER A N 1
ATOM 1406 C CA . SER A 1 184 ? 5.423 42.905 14.361 1.00 12.15 200 SER A CA 1
ATOM 1407 C C . SER A 1 184 ? 3.965 42.542 14.701 1.00 14.42 200 SER A C 1
ATOM 1408 O O . SER A 1 184 ? 3.515 41.376 14.626 1.00 13.18 200 SER A O 1
ATOM 1411 N N . ILE A 1 185 ? 3.208 43.564 15.120 1.00 11.05 201 ILE A N 1
ATOM 1412 C CA . ILE A 1 185 ? 1.800 43.354 15.448 1.00 11.98 201 ILE A CA 1
ATOM 1413 C C . ILE A 1 185 ? 1.011 42.966 14.192 1.00 11.04 201 ILE A C 1
ATOM 1414 O O . ILE A 1 185 ? 0.173 42.019 14.202 1.00 12.34 201 ILE A O 1
ATOM 1419 N N . LEU A 1 186 ? 1.269 43.669 13.089 1.00 13.59 202 LEU A N 1
ATOM 1420 C CA . LEU A 1 186 ? 0.639 43.312 11.782 1.00 13.14 202 LEU A CA 1
ATOM 1421 C C . LEU A 1 186 ? 0.922 41.849 11.385 1.00 11.17 202 LEU A C 1
ATOM 1422 O O . LEU A 1 186 ? 0.003 41.097 10.998 1.00 11.24 202 LEU A O 1
ATOM 1427 N N . ASN A 1 187 ? 2.175 41.460 11.487 1.00 14.27 203 ASN A N 1
ATOM 1428 C CA . ASN A 1 187 ? 2.598 40.088 11.131 1.00 14.36 203 ASN A CA 1
ATOM 1429 C C . ASN A 1 187 ? 1.941 39.011 11.996 1.00 14.63 203 ASN A C 1
ATOM 1430 O O . ASN A 1 187 ? 1.628 37.902 11.506 1.00 16.23 203 ASN A O 1
ATOM 1435 N N A LEU A 1 188 ? 1.722 39.298 13.291 0.50 13.99 204 LEU A N 1
ATOM 1436 N N B LEU A 1 188 ? 1.700 39.359 13.251 0.50 15.33 204 LEU A N 1
ATOM 1437 C CA A LEU A 1 188 ? 0.947 38.380 14.160 0.50 10.94 204 LEU A CA 1
ATOM 1438 C CA B LEU A 1 188 ? 1.027 38.482 14.176 0.50 13.81 204 LEU A CA 1
ATOM 1439 C C A LEU A 1 188 ? -0.513 38.368 13.780 0.50 11.04 204 LEU A C 1
ATOM 1440 C C B LEU A 1 188 ? -0.464 38.402 13.850 0.50 12.31 204 LEU A C 1
ATOM 1441 O O A LEU A 1 188 ? -1.142 37.300 13.694 0.50 12.51 204 LEU A O 1
ATOM 1442 O O B LEU A 1 188 ? -1.046 37.314 13.836 0.50 13.66 204 LEU A O 1
ATOM 1451 N N . TYR A 1 189 ? -1.076 39.561 13.569 1.00 12.75 205 TYR A N 1
ATOM 1452 C CA . TYR A 1 189 ? -2.501 39.679 13.250 1.00 12.72 205 TYR A CA 1
ATOM 1453 C C . TYR A 1 189 ? -2.829 38.881 11.963 1.00 10.99 205 TYR A C 1
ATOM 1454 O O . TYR A 1 189 ? -3.901 38.322 11.831 1.00 13.25 205 TYR A O 1
ATOM 1463 N N . ALA A 1 190 ? -1.904 38.881 11.017 1.00 13.52 206 ALA A N 1
ATOM 1464 C CA . ALA A 1 190 ? -2.084 38.142 9.760 1.00 14.88 206 ALA A CA 1
ATOM 1465 C C . ALA A 1 190 ? -2.161 36.615 9.857 1.00 12.48 206 ALA A C 1
ATOM 1466 O O . ALA A 1 190 ? -2.412 35.955 8.828 1.00 16.71 206 ALA A O 1
ATOM 1468 N N A ARG A 1 191 ? -1.925 36.048 11.034 0.50 13.21 207 ARG A N 1
ATOM 1469 N N B ARG A 1 191 ? -1.969 36.055 11.050 0.50 12.60 207 ARG A N 1
ATOM 1470 C CA A ARG A 1 191 ? -1.965 34.580 11.218 0.50 14.48 207 ARG A CA 1
ATOM 1471 C CA B ARG A 1 191 ? -2.041 34.586 11.265 0.50 13.05 207 ARG A CA 1
ATOM 1472 C C A ARG A 1 191 ? -3.442 34.142 11.354 0.50 15.27 207 ARG A C 1
ATOM 1473 C C B ARG A 1 191 ? -3.496 34.162 11.370 0.50 14.93 207 ARG A C 1
ATOM 1474 O O A ARG A 1 191 ? -3.874 33.707 12.426 0.50 16.06 207 ARG A O 1
ATOM 1475 O O B ARG A 1 191 ? -3.969 33.749 12.432 0.50 15.64 207 ARG A O 1
ATOM 1490 N N . LYS A 1 192 ? -4.195 34.283 10.252 1.00 15.54 208 LYS A N 1
ATOM 1491 C CA . LYS A 1 192 ? -5.627 34.005 10.159 1.00 17.21 208 LYS A CA 1
ATOM 1492 C C . LYS A 1 192 ? -6.032 32.678 10.778 1.00 15.23 208 LYS A C 1
ATOM 1493 O O . LYS A 1 192 ? -7.046 32.580 11.459 1.00 18.89 208 LYS A O 1
ATOM 1499 N N . HIS A 1 193 ? -5.233 31.655 10.511 1.00 16.18 209 HIS A N 1
ATOM 1500 C CA . HIS A 1 193 ? -5.568 30.295 10.903 1.00 16.02 209 HIS A CA 1
ATOM 1501 C C . HIS A 1 193 ? -5.102 29.866 12.280 1.00 16.66 209 HIS A C 1
ATOM 1502 O O . HIS A 1 193 ? -5.550 28.845 12.764 1.00 18.11 209 HIS A O 1
ATOM 1509 N N A ARG A 1 194 ? -4.183 30.597 12.898 0.50 17.47 210 ARG A N 1
ATOM 1510 N N B ARG A 1 194 ? -4.336 30.736 12.935 0.50 16.09 210 ARG A N 1
ATOM 1511 C CA A ARG A 1 194 ? -3.766 30.250 14.246 0.50 17.58 210 ARG A CA 1
ATOM 1512 C CA B ARG A 1 194 ? -3.757 30.458 14.232 0.50 16.26 210 ARG A CA 1
ATOM 1513 C C A ARG A 1 194 ? -3.362 31.462 15.068 0.50 15.88 210 ARG A C 1
ATOM 1514 C C B ARG A 1 194 ? -3.490 31.768 14.994 0.50 12.71 210 ARG A C 1
ATOM 1515 O O A ARG A 1 194 ? -2.284 31.561 15.620 0.50 13.79 210 ARG A O 1
ATOM 1516 O O B ARG A 1 194 ? -2.354 32.135 15.218 0.50 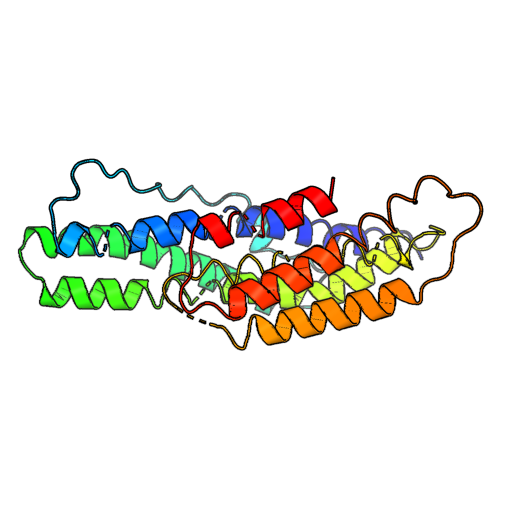11.85 210 ARG A O 1
ATOM 1547 N N . ASP A 1 196 ? -2.749 34.408 17.650 1.00 14.50 212 ASP A N 1
ATOM 1548 C CA . ASP A 1 196 ? -2.232 34.430 19.001 1.00 12.05 212 ASP A CA 1
ATOM 1549 C C . ASP A 1 196 ? -2.646 35.725 19.691 1.00 12.22 212 ASP A C 1
ATOM 1550 O O . ASP A 1 196 ? -1.888 36.701 19.717 1.00 11.46 212 ASP A O 1
ATOM 1555 N N . GLY A 1 197 ? -3.905 35.763 20.114 1.00 10.87 213 GLY A N 1
ATOM 1556 C CA . GLY A 1 197 ? -4.468 36.959 20.741 1.00 12.15 213 GLY A CA 1
ATOM 1557 C C . GLY A 1 197 ? -3.651 37.516 21.858 1.00 11.51 213 GLY A C 1
ATOM 1558 O O . GLY A 1 197 ? -3.348 38.722 21.883 1.00 13.35 213 GLY A O 1
ATOM 1559 N N . PRO A 1 198 ? -3.299 36.667 22.851 1.00 11.33 214 PRO A N 1
ATOM 1560 C CA . PRO A 1 198 ? -2.507 37.233 23.958 1.00 11.83 214 PRO A CA 1
ATOM 1561 C C . PRO A 1 198 ? -1.152 37.783 23.539 1.00 11.13 214 PRO A C 1
ATOM 1562 O O . PRO A 1 198 ? -0.656 38.746 24.158 1.00 11.87 214 PRO A O 1
ATOM 1566 N N A ARG A 1 199 ? -0.513 37.151 22.556 0.50 10.58 215 ARG A N 1
ATOM 1567 N N B ARG A 1 199 ? -0.504 37.179 22.553 0.50 10.40 215 ARG A N 1
ATOM 1568 C CA A ARG A 1 199 ? 0.752 37.671 22.025 0.50 12.63 215 ARG A CA 1
ATOM 1569 C CA B ARG A 1 199 ? 0.763 37.740 22.081 0.50 12.18 215 ARG A CA 1
ATOM 1570 C C A ARG A 1 199 ? 0.549 39.058 21.378 0.50 12.49 215 ARG A C 1
ATOM 1571 C C B ARG A 1 199 ? 0.564 39.085 21.349 0.50 12.32 215 ARG A C 1
ATOM 1572 O O A ARG A 1 199 ? 1.346 39.967 21.632 0.50 12.70 215 ARG A O 1
ATOM 1573 O O B ARG A 1 199 ? 1.381 39.998 21.496 0.50 12.64 215 ARG A O 1
ATOM 1588 N N . ILE A 1 200 ? -0.532 39.241 20.605 1.00 10.57 216 ILE A N 1
ATOM 1589 C CA . ILE A 1 200 ? -0.881 40.575 20.054 1.00 11.94 216 ILE A CA 1
ATOM 1590 C C . ILE A 1 200 ? -1.048 41.565 21.220 1.00 13.34 216 ILE A C 1
ATOM 1591 O O . ILE A 1 200 ? -0.504 42.672 21.203 1.00 12.54 216 ILE A O 1
ATOM 1596 N N . ASP A 1 201 ? -1.734 41.140 22.281 1.00 12.14 217 ASP A N 1
ATOM 1597 C CA . ASP A 1 201 ? -1.943 42.058 23.414 1.00 12.11 217 ASP A CA 1
ATOM 1598 C C . ASP A 1 201 ? -0.618 42.462 24.078 1.00 14.26 217 ASP A C 1
ATOM 1599 O O . ASP A 1 201 ? -0.450 43.619 24.512 1.00 14.26 217 ASP A O 1
ATOM 1604 N N . LEU A 1 202 ? 0.312 41.517 24.162 1.00 13.94 218 LEU A N 1
ATOM 1605 C CA . LEU A 1 202 ? 1.612 41.749 24.761 1.00 15.44 218 LEU A CA 1
ATOM 1606 C C . LEU A 1 202 ? 2.364 42.783 23.931 1.00 14.09 218 LEU A C 1
ATOM 1607 O O . LEU A 1 202 ? 2.962 43.743 24.465 1.00 12.77 218 LEU A O 1
ATOM 1612 N N . LYS A 1 203 ? 2.330 42.620 22.616 1.00 12.03 219 LYS A N 1
ATOM 1613 C CA . LYS A 1 203 ? 3.030 43.558 21.748 1.00 13.32 219 LYS A CA 1
ATOM 1614 C C . LYS A 1 203 ? 2.371 44.957 21.746 1.00 11.68 219 LYS A C 1
ATOM 1615 O O . LYS A 1 203 ? 3.074 45.965 21.631 1.00 13.78 219 LYS A O 1
ATOM 1621 N N . VAL A 1 204 ? 1.046 45.015 21.873 1.00 13.05 220 VAL A N 1
ATOM 1622 C CA . VAL A 1 204 ? 0.336 46.298 22.035 1.00 12.73 220 VAL A CA 1
ATOM 1623 C C . VAL A 1 204 ? 0.749 46.976 23.331 1.00 12.85 220 VAL A C 1
ATOM 1624 O O . VAL A 1 204 ? 0.968 48.221 23.392 1.00 13.72 220 VAL A O 1
ATOM 1628 N N . ALA A 1 205 ? 0.972 46.179 24.377 1.00 12.54 221 ALA A N 1
ATOM 1629 C CA . ALA A 1 205 ? 1.451 46.737 25.639 1.00 13.96 221 ALA A CA 1
ATOM 1630 C C . ALA A 1 205 ? 2.883 47.257 25.491 1.00 13.63 221 ALA A C 1
ATOM 1631 O O . ALA A 1 205 ? 3.231 48.287 26.063 1.00 15.52 221 ALA A O 1
ATOM 1633 N N . GLU A 1 206 ? 3.723 46.588 24.698 1.00 13.69 222 GLU A N 1
ATOM 1634 C CA . GLU A 1 206 ? 5.087 47.100 24.416 1.00 15.58 222 GLU A CA 1
ATOM 1635 C C . GLU A 1 206 ? 5.001 48.404 23.655 1.00 13.78 222 GLU A C 1
ATOM 1636 O O . GLU A 1 206 ? 5.723 49.376 23.964 1.00 14.72 222 GLU A O 1
ATOM 1642 N N . LEU A 1 207 ? 4.150 48.413 22.635 1.00 13.51 223 LEU A N 1
ATOM 1643 C CA . LEU A 1 207 ? 3.963 49.622 21.831 1.00 12.19 223 LEU A CA 1
ATOM 1644 C C . LEU A 1 207 ? 3.511 50.783 22.717 1.00 11.83 223 LEU A C 1
ATOM 1645 O O . LEU A 1 207 ? 3.966 51.928 22.574 1.00 12.29 223 LEU A O 1
ATOM 1650 N N . THR A 1 208 ? 2.581 50.487 23.614 1.00 10.54 224 THR A N 1
ATOM 1651 C CA . THR A 1 208 ? 2.096 51.510 24.552 1.00 12.48 224 THR A CA 1
ATOM 1652 C C . THR A 1 208 ? 3.229 52.080 25.442 1.00 10.92 224 THR A C 1
ATOM 1653 O O . THR A 1 208 ? 3.331 53.283 25.602 1.00 12.03 224 THR A O 1
ATOM 1657 N N . LYS A 1 209 ? 4.079 51.196 26.000 1.00 13.40 225 LYS A N 1
ATOM 1658 C CA . LYS A 1 209 ? 5.245 51.633 26.747 1.00 13.97 225 LYS A CA 1
ATOM 1659 C C . LYS A 1 209 ? 6.169 52.497 25.899 1.00 12.29 225 LYS A C 1
ATOM 1660 O O . LYS A 1 209 ? 6.680 53.521 26.386 1.00 10.82 225 LYS A O 1
ATOM 1666 N N . GLN A 1 210 ? 6.397 52.103 24.631 1.00 10.51 226 GLN A N 1
ATOM 1667 C CA . GLN A 1 210 ? 7.221 52.914 23.734 1.00 10.06 226 GLN A CA 1
ATOM 1668 C C . GLN A 1 210 ? 6.590 54.300 23.529 1.00 10.89 226 GLN A C 1
ATOM 1669 O O . GLN A 1 210 ? 7.264 55.351 23.516 1.00 11.08 226 GLN A O 1
ATOM 1675 N N . LEU A 1 211 ? 5.275 54.318 23.326 1.00 10.77 227 LEU A N 1
ATOM 1676 C CA . LEU A 1 211 ? 4.573 55.583 23.091 1.00 11.61 227 LEU A CA 1
ATOM 1677 C C . LEU A 1 211 ? 4.646 56.484 24.337 1.00 10.95 227 LEU A C 1
ATOM 1678 O O . LEU A 1 211 ? 4.926 57.667 24.210 1.00 11.00 227 LEU A O 1
ATOM 1683 N N . ASP A 1 212 ? 4.448 55.912 25.522 1.00 12.22 228 ASP A N 1
ATOM 1684 C CA . ASP A 1 212 ? 4.630 56.632 26.828 1.00 14.45 228 ASP A CA 1
ATOM 1685 C C . ASP A 1 212 ? 6.045 57.219 26.923 1.00 11.71 228 ASP A C 1
ATOM 1686 O O . ASP A 1 212 ? 6.230 58.342 27.286 1.00 11.36 228 ASP A O 1
ATOM 1691 N N . ALA A 1 213 ? 7.066 56.447 26.526 1.00 11.40 229 ALA A N 1
ATOM 1692 C CA . ALA A 1 213 ? 8.436 56.956 26.543 1.00 12.31 229 ALA A CA 1
ATOM 1693 C C . ALA A 1 213 ? 8.607 58.131 25.587 1.00 10.02 229 ALA A C 1
ATOM 1694 O O . ALA A 1 213 ? 9.230 59.170 25.926 1.00 11.76 229 ALA A O 1
ATOM 1696 N N . ALA A 1 214 ? 8.030 57.998 24.398 1.00 11.18 230 ALA A N 1
ATOM 1697 C CA . ALA A 1 214 ? 8.078 59.039 23.342 1.00 11.87 230 ALA A CA 1
ATOM 1698 C C . ALA A 1 214 ? 7.440 60.308 23.814 1.00 10.93 230 ALA A C 1
ATOM 1699 O O . ALA A 1 214 ? 7.970 61.417 23.585 1.00 10.31 230 ALA A O 1
ATOM 1701 N N . LYS A 1 215 ? 6.322 60.186 24.521 1.00 10.61 231 LYS A N 1
ATOM 1702 C CA . LYS A 1 215 ? 5.574 61.367 25.006 1.00 12.02 231 LYS A CA 1
ATOM 1703 C C . LYS A 1 215 ? 6.332 62.152 26.094 1.00 11.54 231 LYS A C 1
ATOM 1704 O O . LYS A 1 215 ? 6.052 63.343 26.332 1.00 10.06 231 LYS A O 1
ATOM 1710 N N . LYS A 1 216 ? 7.319 61.515 26.739 1.00 10.17 232 LYS A N 1
ATOM 1711 C CA . LYS A 1 216 ? 8.148 62.199 27.690 1.00 13.20 232 LYS A CA 1
ATOM 1712 C C . LYS A 1 216 ? 9.263 63.004 27.055 1.00 12.55 232 LYS A C 1
ATOM 1713 O O . LYS A 1 216 ? 9.904 63.781 27.754 1.00 12.52 232 LYS A O 1
ATOM 1719 N N . LEU A 1 217 ? 9.534 62.820 25.754 1.00 9.54 233 LEU A N 1
ATOM 1720 C CA . LEU A 1 217 ? 10.705 63.444 25.182 1.00 8.81 233 LEU A CA 1
ATOM 1721 C C . LEU A 1 217 ? 10.494 64.994 25.110 1.00 10.61 233 LEU A C 1
ATOM 1722 O O . LEU A 1 217 ? 9.359 65.455 24.860 1.00 10.07 233 LEU A O 1
ATOM 1727 N N . PRO A 1 218 ? 11.567 65.796 25.225 1.00 11.47 234 PRO A N 1
ATOM 1728 C CA . PRO A 1 218 ? 11.382 67.215 25.143 1.00 10.03 234 PRO A CA 1
ATOM 1729 C C . PRO A 1 218 ? 11.174 67.721 23.704 1.00 10.27 234 PRO A C 1
ATOM 1730 O O . PRO A 1 218 ? 11.495 67.030 22.760 1.00 11.55 234 PRO A O 1
ATOM 1734 N N . VAL A 1 219 ? 10.638 68.936 23.595 1.00 8.46 235 VAL A N 1
ATOM 1735 C CA . VAL A 1 219 ? 10.722 69.723 22.354 1.00 9.35 235 VAL A CA 1
ATOM 1736 C C . VAL A 1 219 ? 12.182 70.069 22.087 1.00 12.96 235 VAL A C 1
ATOM 1737 O O . VAL A 1 219 ? 12.886 70.556 22.988 1.00 15.54 235 VAL A O 1
ATOM 1741 N N . VAL A 1 220 ? 12.614 69.825 20.843 1.00 12.27 236 VAL A N 1
ATOM 1742 C CA . VAL A 1 220 ? 13.952 70.199 20.402 1.00 13.53 236 VAL A CA 1
ATOM 1743 C C . VAL A 1 220 ? 13.800 71.493 19.573 1.00 15.72 236 VAL A C 1
ATOM 1744 O O . VAL A 1 220 ? 13.146 71.516 18.526 1.00 14.45 236 VAL A O 1
ATOM 1748 N N A ASN A 1 221 ? 14.427 72.540 20.077 0.50 17.97 237 ASN A N 1
ATOM 1749 N N B ASN A 1 221 ? 14.359 72.574 20.084 0.50 16.98 237 ASN A N 1
ATOM 1750 C CA A ASN A 1 221 ? 14.400 73.884 19.500 0.50 19.89 237 ASN A CA 1
ATOM 1751 C CA B ASN A 1 221 ? 14.235 73.874 19.426 0.50 18.04 237 ASN A CA 1
ATOM 1752 C C A ASN A 1 221 ? 15.028 73.896 18.093 0.50 19.07 237 ASN A C 1
ATOM 1753 C C B ASN A 1 221 ? 14.990 73.897 18.101 0.50 17.98 237 ASN A C 1
ATOM 1754 O O A ASN A 1 221 ? 15.980 73.163 17.848 0.50 20.59 237 ASN A O 1
ATOM 1755 O O B ASN A 1 221 ? 15.995 73.218 17.934 0.50 19.48 237 ASN A O 1
ATOM 1764 N N . GLY A 1 222 ? 14.478 74.701 17.176 1.00 19.23 238 GLY A N 1
ATOM 1765 C CA . GLY A 1 222 ? 15.029 74.840 15.824 1.00 20.57 238 GLY A CA 1
ATOM 1766 C C . GLY A 1 222 ? 14.772 73.729 14.830 1.00 20.75 238 GLY A C 1
ATOM 1767 O O . GLY A 1 222 ? 15.475 73.620 13.811 1.00 20.96 238 GLY A O 1
ATOM 1768 N N . HIS A 1 223 ? 13.775 72.901 15.122 1.00 17.55 239 HIS A N 1
ATOM 1769 C CA . HIS A 1 223 ? 13.361 71.791 14.283 1.00 20.00 239 HIS A CA 1
ATOM 1770 C C . HIS A 1 223 ? 11.833 71.730 14.249 1.00 21.67 239 HIS A C 1
ATOM 1771 O O . HIS A 1 223 ? 11.217 70.686 14.568 1.00 18.49 239 HIS A O 1
ATOM 1778 N N A GLU A 1 224 ? 11.252 72.824 13.780 0.50 20.04 240 GLU A N 1
ATOM 1779 N N B GLU A 1 224 ? 11.191 72.841 13.881 0.50 21.11 240 GLU A N 1
ATOM 1780 C CA A GLU A 1 224 ? 9.816 73.046 13.851 0.50 20.31 240 GLU A CA 1
ATOM 1781 C CA B GLU A 1 224 ? 9.721 72.909 13.957 0.50 21.67 240 GLU A CA 1
ATOM 1782 C C A GLU A 1 224 ? 9.025 72.063 12.990 0.50 20.59 240 GLU A C 1
ATOM 1783 C C B GLU A 1 224 ? 9.047 71.917 13.017 0.50 21.46 240 GLU A C 1
ATOM 1784 O O A GLU A 1 224 ? 7.998 71.528 13.421 0.50 21.12 240 GLU A O 1
ATOM 1785 O O B GLU A 1 224 ? 8.113 71.215 13.421 0.50 20.46 240 GLU A O 1
ATOM 1796 N N . GLY A 1 225 ? 9.511 71.825 11.778 1.00 21.07 241 GLY A N 1
ATOM 1797 C CA . GLY A 1 225 ? 8.918 70.830 10.853 1.00 20.46 241 GLY A CA 1
ATOM 1798 C C . GLY A 1 225 ? 9.000 69.403 11.374 1.00 18.88 241 GLY A C 1
ATOM 1799 O O . GLY A 1 225 ? 8.022 68.649 11.324 1.00 18.88 241 GLY A O 1
ATOM 1800 N N . GLU A 1 226 ? 10.173 69.044 11.880 1.00 16.22 242 GLU A N 1
ATOM 1801 C CA . GLU A 1 226 ? 10.437 67.708 12.401 1.00 15.69 242 GLU A CA 1
ATOM 1802 C C . GLU A 1 226 ? 9.573 67.446 13.641 1.00 17.31 242 GLU A C 1
ATOM 1803 O O . GLU A 1 226 ? 9.031 66.351 13.802 1.00 13.92 242 GLU A O 1
ATOM 1817 N N . LYS A 1 228 ? 6.628 68.813 14.250 1.00 14.12 244 LYS A N 1
ATOM 1818 C CA . LYS A 1 228 ? 5.274 68.631 13.820 1.00 17.12 244 LYS A CA 1
ATOM 1819 C C . LYS A 1 228 ? 5.073 67.230 13.252 1.00 15.82 244 LYS A C 1
ATOM 1820 O O . LYS A 1 228 ? 4.080 66.568 13.598 1.00 13.34 244 LYS A O 1
ATOM 1826 N N A SER A 1 229 ? 6.005 66.813 12.386 0.50 14.64 245 SER A N 1
ATOM 1827 N N B SER A 1 229 ? 5.978 66.744 12.402 0.50 15.37 245 SER A N 1
ATOM 1828 C CA A SER A 1 229 ? 6.017 65.491 11.800 0.50 14.64 245 SER A CA 1
ATOM 1829 C CA B SER A 1 229 ? 5.813 65.413 11.836 0.50 16.50 245 SER A CA 1
ATOM 1830 C C A SER A 1 229 ? 5.970 64.417 12.901 0.50 12.41 245 SER A C 1
ATOM 1831 C C B SER A 1 229 ? 6.002 64.314 12.904 0.50 13.32 245 SER A C 1
ATOM 1832 O O A SER A 1 229 ? 5.111 63.521 12.870 0.50 12.37 245 SER A O 1
ATOM 1833 O O B SER A 1 229 ? 5.352 63.264 12.860 0.50 13.60 245 SER A O 1
ATOM 1838 N N . TYR A 1 230 ? 6.881 64.556 13.863 1.00 12.59 246 TYR A N 1
ATOM 1839 C CA . TYR A 1 230 ? 7.043 63.592 14.969 1.00 12.16 246 TYR A CA 1
ATOM 1840 C C . TYR A 1 230 ? 5.744 63.467 15.775 1.00 10.97 246 TYR A C 1
ATOM 1841 O O . TYR A 1 230 ? 5.226 62.376 15.986 1.00 11.41 246 TYR A O 1
ATOM 1850 N N . GLN A 1 231 ? 5.162 64.591 16.161 1.00 11.32 247 GLN A N 1
ATOM 1851 C CA . GLN A 1 231 ? 3.925 64.541 16.954 1.00 11.38 247 GLN A CA 1
ATOM 1852 C C . GLN A 1 231 ? 2.731 63.980 16.139 1.00 13.09 247 GLN A C 1
ATOM 1853 O O . GLN A 1 231 ? 1.901 63.285 16.689 1.00 13.47 247 GLN A O 1
ATOM 1859 N N . ALA A 1 232 ? 2.679 64.222 14.815 1.00 12.68 248 ALA A N 1
ATOM 1860 C CA . ALA A 1 232 ? 1.685 63.563 13.948 1.00 13.39 248 ALA A CA 1
ATOM 1861 C C . ALA A 1 232 ? 1.863 62.038 13.955 1.00 12.11 248 ALA A C 1
ATOM 1862 O O . ALA A 1 232 ? 0.878 61.291 14.078 1.00 14.76 248 ALA A O 1
ATOM 1864 N N . PHE A 1 233 ? 3.117 61.592 13.914 1.00 11.55 249 PHE A N 1
ATOM 1865 C CA . PHE A 1 233 ? 3.432 60.156 13.994 1.00 12.40 249 PHE A CA 1
ATOM 1866 C C . PHE A 1 233 ? 2.915 59.595 15.317 1.00 13.01 249 PHE A C 1
ATOM 1867 O O . PHE A 1 233 ? 2.208 58.575 15.332 1.00 13.33 249 PHE A O 1
ATOM 1875 N N . LEU A 1 234 ? 3.220 60.275 16.431 1.00 11.97 250 LEU A N 1
ATOM 1876 C CA . LEU A 1 234 ? 2.777 59.796 17.747 1.00 10.05 250 LEU A CA 1
ATOM 1877 C C . LEU A 1 234 ? 1.245 59.665 17.831 1.00 10.54 250 LEU A C 1
ATOM 1878 O O . LEU A 1 234 ? 0.718 58.730 18.425 1.00 11.63 250 LEU A O 1
ATOM 1883 N N A SER A 1 235 ? 0.559 60.658 17.281 0.60 11.43 251 SER A N 1
ATOM 1884 N N B SER A 1 235 ? 0.562 60.667 17.285 0.40 11.87 251 SER A N 1
ATOM 1885 C CA A SER A 1 235 ? -0.908 60.638 17.243 0.60 11.86 251 SER A CA 1
ATOM 1886 C CA B SER A 1 235 ? -0.903 60.659 17.208 0.40 12.77 251 SER A CA 1
ATOM 1887 C C A SER A 1 235 ? -1.419 59.437 16.456 0.60 11.46 251 SER A C 1
ATOM 1888 C C B SER A 1 235 ? -1.400 59.429 16.474 0.40 12.35 251 SER A C 1
ATOM 1889 O O A SER A 1 235 ? -2.376 58.751 16.876 0.60 13.09 251 SER A O 1
ATOM 1890 O O B SER A 1 235 ? -2.333 58.740 16.928 0.40 13.29 251 SER A O 1
ATOM 1895 N N . GLN A 1 236 ? -0.741 59.120 15.371 1.00 13.68 252 GLN A N 1
ATOM 1896 C CA . GLN A 1 236 ? -1.112 57.976 14.541 1.00 13.56 252 GLN A CA 1
ATOM 1897 C C . GLN A 1 236 ? -0.818 56.627 15.199 1.00 14.38 252 GLN A C 1
ATOM 1898 O O . GLN A 1 236 ? -1.561 55.642 15.019 1.00 13.63 252 GLN A O 1
ATOM 1904 N N . VAL A 1 237 ? 0.259 56.588 15.957 1.00 14.32 253 VAL A N 1
ATOM 1905 C CA . VAL A 1 237 ? 0.557 55.391 16.742 1.00 12.49 253 VAL A CA 1
ATOM 1906 C C . VAL A 1 237 ? -0.555 55.135 17.751 1.00 12.49 253 VAL A C 1
ATOM 1907 O O . VAL A 1 237 ? -1.033 54.018 17.915 1.00 13.06 253 VAL A O 1
ATOM 1911 N N . GLU A 1 238 ? -0.991 56.173 18.427 1.00 11.22 254 GLU A N 1
ATOM 1912 C CA . GLU A 1 238 ? -2.073 56.068 19.374 1.00 13.33 254 GLU A CA 1
ATOM 1913 C C . GLU A 1 238 ? -3.370 55.571 18.699 1.00 12.23 254 GLU A C 1
ATOM 1914 O O . GLU A 1 238 ? -4.057 54.685 19.224 1.00 12.50 254 GLU A O 1
ATOM 1920 N N . THR A 1 239 ? -3.678 56.109 17.523 1.00 13.18 255 THR A N 1
ATOM 1921 C CA . THR A 1 239 ? -4.822 55.619 16.736 1.00 14.28 255 THR A CA 1
ATOM 1922 C C . THR A 1 239 ? -4.693 54.137 16.406 1.00 12.72 255 THR A C 1
ATOM 1923 O O . THR A 1 239 ? -5.664 53.361 16.470 1.00 13.20 255 THR A O 1
ATOM 1927 N N . PHE A 1 240 ? -3.487 53.749 16.042 1.00 12.47 256 PHE A N 1
ATOM 1928 C CA . PHE A 1 240 ? -3.200 52.350 15.709 1.00 11.66 256 PHE A CA 1
ATOM 1929 C C . PHE A 1 240 ? -3.430 51.424 16.920 1.00 10.51 256 PHE A C 1
ATOM 1930 O O . PHE A 1 240 ? -4.081 50.383 16.814 1.00 12.74 256 PHE A O 1
ATOM 1938 N N . ILE A 1 241 ? -2.903 51.828 18.071 1.00 12.09 257 ILE A N 1
ATOM 1939 C CA . ILE A 1 241 ? -3.091 51.056 19.297 1.00 12.85 257 ILE A CA 1
ATOM 1940 C C . ILE A 1 241 ? -4.574 50.849 19.577 1.00 13.14 257 ILE A C 1
ATOM 1941 O O . ILE A 1 241 ? -5.025 49.733 19.890 1.00 14.11 257 ILE A O 1
ATOM 1946 N N . LYS A 1 242 ? -5.344 51.914 19.454 1.00 12.93 258 LYS A N 1
ATOM 1947 C CA . LYS A 1 242 ? -6.782 51.857 19.731 1.00 13.89 258 LYS A CA 1
ATOM 1948 C C . LYS A 1 242 ? -7.510 50.934 18.710 1.00 13.61 258 LYS A C 1
ATOM 1949 O O . LYS A 1 242 ? -8.425 50.181 19.084 1.00 14.10 258 LYS A O 1
ATOM 1955 N N . GLN A 1 243 ? -7.111 51.002 17.453 1.00 13.32 259 GLN A N 1
ATOM 1956 C CA . GLN A 1 243 ? -7.692 50.134 16.414 1.00 15.27 259 GLN A CA 1
ATOM 1957 C C . GLN A 1 243 ? -7.359 48.659 16.702 1.00 12.61 259 GLN A C 1
ATOM 1958 O O . GLN A 1 243 ? -8.205 47.791 16.532 1.00 12.28 259 GLN A O 1
ATOM 1964 N N . VAL A 1 244 ? -6.131 48.369 17.131 1.00 11.85 260 VAL A N 1
ATOM 1965 C CA . VAL A 1 244 ? -5.746 46.977 17.374 1.00 10.10 260 VAL A CA 1
ATOM 1966 C C . VAL A 1 244 ? -6.582 46.474 18.541 1.00 10.29 260 VAL A C 1
ATOM 1967 O O . VAL A 1 244 ? -7.094 45.365 18.483 1.00 12.88 260 VAL A O 1
ATOM 1971 N N . LYS A 1 245 ? -6.731 47.294 19.578 1.00 11.33 261 LYS A N 1
ATOM 1972 C CA . LYS A 1 245 ? -7.594 46.900 20.704 1.00 12.41 261 LYS A CA 1
ATOM 1973 C C . LYS A 1 245 ? -9.040 46.594 20.312 1.00 13.68 261 LYS A C 1
ATOM 1974 O O . LYS A 1 245 ? -9.623 45.611 20.777 1.00 13.28 261 LYS A O 1
ATOM 1980 N N . LYS A 1 246 ? -9.611 47.397 19.427 1.00 13.59 262 LYS A N 1
ATOM 1981 C CA . LYS A 1 246 ? -10.974 47.174 18.923 1.00 14.30 262 LYS A CA 1
ATOM 1982 C C . LYS A 1 246 ? -11.081 45.878 18.097 1.00 13.04 262 LYS A C 1
ATOM 1983 O O . LYS A 1 246 ? -12.010 45.070 18.282 1.00 13.75 262 LYS A O 1
ATOM 1989 N N . VAL A 1 247 ? -10.111 45.649 17.221 1.00 12.64 263 VAL A N 1
ATOM 1990 C CA . VAL A 1 247 ? -10.031 44.411 16.440 1.00 13.45 263 VAL A CA 1
ATOM 1991 C C . VAL A 1 247 ? -9.870 43.179 17.352 1.00 13.27 263 VAL A C 1
ATOM 1992 O O . VAL A 1 247 ? -10.480 42.149 17.124 1.00 14.01 263 VAL A O 1
ATOM 1996 N N . ARG A 1 248 ? -9.091 43.327 18.412 1.00 11.33 264 ARG A N 1
ATOM 1997 C CA . ARG A 1 248 ? -8.956 42.257 19.403 1.00 11.86 264 ARG A CA 1
ATOM 1998 C C . ARG A 1 248 ? -10.219 41.927 20.216 1.00 9.87 264 ARG A C 1
ATOM 1999 O O . ARG A 1 248 ? -10.287 40.861 20.891 1.00 10.25 264 ARG A O 1
ATOM 2007 N N . GLU A 1 249 ? -11.240 42.797 20.179 1.00 11.56 265 GLU A N 1
ATOM 2008 C CA . GLU A 1 249 ? -12.552 42.464 20.747 1.00 13.49 265 GLU A CA 1
ATOM 2009 C C . GLU A 1 249 ? -13.428 41.598 19.826 1.00 13.56 265 GLU A C 1
ATOM 2010 O O . GLU A 1 249 ? -14.483 41.096 20.235 1.00 12.11 265 GLU A O 1
ATOM 2016 N N . LYS A 1 250 ? -13.019 41.483 18.569 1.00 14.44 266 LYS A N 1
ATOM 2017 C CA . LYS A 1 250 ? -13.694 40.668 17.587 1.00 12.91 266 LYS A CA 1
ATOM 2018 C C . LYS A 1 250 ? -13.153 39.234 17.590 1.00 15.77 266 LYS A C 1
ATOM 2019 O O . LYS A 1 250 ? -12.026 38.987 18.019 1.00 17.42 266 LYS A O 1
ATOM 2025 N N . GLY A 1 251 ? -13.961 38.286 17.103 1.00 16.00 267 GLY A N 1
ATOM 2026 C CA . GLY A 1 251 ? -13.668 36.853 17.307 1.00 14.91 267 GLY A CA 1
ATOM 2027 C C . GLY A 1 251 ? -12.978 36.106 16.157 1.00 17.20 267 GLY A C 1
ATOM 2028 O O . GLY A 1 251 ? -12.782 34.869 16.225 1.00 18.73 267 GLY A O 1
ATOM 2029 N N . GLU A 1 252 ? -12.672 36.825 15.078 1.00 15.23 268 GLU A N 1
ATOM 2030 C CA . GLU A 1 252 ? -12.073 36.267 13.888 1.00 16.32 268 GLU A CA 1
ATOM 2031 C C . GLU A 1 252 ? -11.286 37.325 13.117 1.00 16.01 268 GLU A C 1
ATOM 2032 O O . GLU A 1 252 ? -11.679 38.496 13.031 1.00 15.30 268 GLU A O 1
ATOM 2038 N N . TYR A 1 253 ? -10.189 36.893 12.518 1.00 15.25 269 TYR A N 1
ATOM 2039 C CA . TYR A 1 253 ? -9.454 37.658 11.513 1.00 15.47 269 TYR A CA 1
ATOM 2040 C C . TYR A 1 253 ? -10.360 38.092 10.337 1.00 14.05 269 TYR A C 1
ATOM 2041 O O . TYR A 1 253 ? -11.259 37.335 9.938 1.00 14.90 269 TYR A O 1
ATOM 2050 N N . SER A 1 254 ? -10.133 39.290 9.795 1.00 15.63 270 SER A N 1
ATOM 2051 C CA . SER A 1 254 ? -10.655 39.599 8.465 1.00 17.96 270 SER A CA 1
ATOM 2052 C C . SER A 1 254 ? -9.601 40.380 7.683 1.00 17.69 270 SER A C 1
ATOM 2053 O O . SER A 1 254 ? -8.812 41.137 8.238 1.00 16.54 270 SER A O 1
ATOM 2056 N N . ASP A 1 255 ? -9.548 40.161 6.372 1.00 19.71 271 ASP A N 1
ATOM 2057 C CA . ASP A 1 255 ? -8.706 40.982 5.540 1.00 19.21 271 ASP A CA 1
ATOM 2058 C C . ASP A 1 255 ? -9.065 42.476 5.686 1.00 16.49 271 ASP A C 1
ATOM 2059 O O . ASP A 1 255 ? -8.183 43.300 5.623 1.00 21.25 271 ASP A O 1
ATOM 2064 N N . ALA A 1 256 ? -10.340 42.808 5.900 1.00 17.15 272 ALA A N 1
ATOM 2065 C CA . ALA A 1 256 ? -10.723 44.237 6.025 1.00 17.42 272 ALA A CA 1
ATOM 2066 C C . ALA A 1 256 ? -10.021 44.857 7.255 1.00 16.71 272 ALA A C 1
ATOM 2067 O O . ALA A 1 256 ? -9.579 46.018 7.224 1.00 17.92 272 ALA A O 1
ATOM 2069 N N . ASP A 1 257 ? -10.027 44.091 8.347 1.00 17.87 273 ASP A N 1
ATOM 2070 C CA . ASP A 1 257 ? -9.355 44.528 9.583 1.00 14.78 273 ASP A CA 1
ATOM 2071 C C . ASP A 1 257 ? -7.846 44.626 9.366 1.00 14.48 273 ASP A C 1
ATOM 2072 O O . ASP A 1 257 ? -7.235 45.624 9.760 1.00 14.37 273 ASP A O 1
ATOM 2077 N N . TYR A 1 258 ? -7.249 43.624 8.713 1.00 16.09 274 TYR A N 1
ATOM 2078 C CA . TYR A 1 258 ? -5.826 43.661 8.445 1.00 15.42 274 TYR A CA 1
ATOM 2079 C C . TYR A 1 258 ? -5.427 44.864 7.632 1.00 18.42 274 TYR A C 1
ATOM 2080 O O . TYR A 1 258 ? -4.477 45.564 7.946 1.00 17.96 274 TYR A O 1
ATOM 2089 N N . ASP A 1 259 ? -6.202 45.105 6.575 1.00 19.16 275 ASP A N 1
ATOM 2090 C CA . ASP A 1 259 ? -5.940 46.200 5.676 1.00 18.53 275 ASP A CA 1
ATOM 2091 C C . ASP A 1 259 ? -6.196 47.548 6.400 1.00 17.39 275 ASP A C 1
ATOM 2092 O O . ASP A 1 259 ? -5.514 48.527 6.142 1.00 16.81 275 ASP A O 1
ATOM 2113 N N . LEU A 1 261 ? -5.610 48.074 9.579 1.00 16.91 277 LEU A N 1
ATOM 2114 C CA . LEU A 1 261 ? -4.433 48.243 10.440 1.00 16.67 277 LEU A CA 1
ATOM 2115 C C . LEU A 1 261 ? -3.180 48.597 9.610 1.00 15.04 277 LEU A C 1
ATOM 2116 O O . LEU A 1 261 ? -2.398 49.468 10.027 1.00 18.44 277 LEU A O 1
ATOM 2121 N N . THR A 1 262 ? -2.983 47.904 8.476 1.00 18.75 278 THR A N 1
ATOM 2122 C CA . THR A 1 262 ? -1.752 48.098 7.691 1.00 19.57 278 THR A CA 1
ATOM 2123 C C . THR A 1 262 ? -1.846 49.497 7.147 1.00 18.88 278 THR A C 1
ATOM 2124 O O . THR A 1 262 ? -0.886 50.242 7.136 1.00 20.31 278 THR A O 1
ATOM 2128 N N . SER A 1 263 ? -3.048 49.910 6.747 1.00 21.59 279 SER A N 1
ATOM 2129 C CA . SER A 1 263 ? -3.231 51.284 6.284 1.00 23.59 279 SER A CA 1
ATOM 2130 C C . SER A 1 263 ? -2.954 52.344 7.356 1.00 23.73 279 SER A C 1
ATOM 2131 O O . SER A 1 263 ? -2.394 53.408 7.046 1.00 23.69 279 SER A O 1
ATOM 2134 N N . ALA A 1 264 ? -3.312 52.039 8.599 1.00 23.82 280 ALA A N 1
ATOM 2135 C CA . ALA A 1 264 ? -3.057 52.936 9.733 1.00 22.66 280 ALA A CA 1
ATOM 2136 C C . ALA A 1 264 ? -1.530 53.062 9.933 1.00 21.36 280 ALA A C 1
ATOM 2137 O O . ALA A 1 264 ? -0.978 54.165 10.099 1.00 21.86 280 ALA A O 1
ATOM 2139 N N . PHE A 1 265 ? -0.853 51.935 9.798 1.00 17.90 281 PHE A N 1
ATOM 2140 C CA . PHE A 1 265 ? 0.602 51.891 9.872 1.00 19.85 281 PHE A CA 1
ATOM 2141 C C . PHE A 1 265 ? 1.242 52.725 8.754 1.00 20.16 281 PHE A C 1
ATOM 2142 O O . PHE A 1 265 ? 2.072 53.612 9.003 1.00 23.10 281 PHE A O 1
ATOM 2150 N N . GLU A 1 266 ? 0.843 52.454 7.516 1.00 22.71 282 GLU A N 1
ATOM 2151 C CA . GLU A 1 266 ? 1.412 53.161 6.360 1.00 24.93 282 GLU A CA 1
ATOM 2152 C C . GLU A 1 266 ? 1.221 54.665 6.446 1.00 25.01 282 GLU A C 1
ATOM 2153 O O . GLU A 1 266 ? 2.122 55.422 6.079 1.00 25.77 282 GLU A O 1
ATOM 2159 N N . THR A 1 267 ? 0.065 55.110 6.938 1.00 25.29 283 THR A N 1
ATOM 2160 C CA . THR A 1 267 ? -0.175 56.532 7.065 1.00 27.89 283 THR A CA 1
ATOM 2161 C C . THR A 1 267 ? 0.764 57.140 8.113 1.00 29.84 283 THR A C 1
ATOM 2162 O O . THR A 1 267 ? 1.198 58.274 7.975 1.00 30.14 283 THR A O 1
ATOM 2166 N N . SER A 1 268 ? 1.104 56.380 9.153 1.00 27.77 284 SER A N 1
ATOM 2167 C CA . SER A 1 268 ? 1.933 56.937 10.245 1.00 28.03 284 SER A CA 1
ATOM 2168 C C . SER A 1 268 ? 3.339 57.235 9.750 1.00 29.66 284 SER A C 1
ATOM 2169 O O . SER A 1 268 ? 3.956 58.203 10.191 1.00 28.81 284 SER A O 1
ATOM 2172 N N . ILE A 1 269 ? 3.844 56.399 8.859 1.00 29.47 285 ILE A N 1
ATOM 2173 C CA . ILE A 1 269 ? 5.238 56.538 8.402 1.00 36.16 285 ILE A CA 1
ATOM 2174 C C . ILE A 1 269 ? 5.387 57.428 7.134 1.00 40.51 285 ILE A C 1
ATOM 2175 O O . ILE A 1 269 ? 6.490 57.580 6.610 1.00 43.68 285 ILE A O 1
ATOM 2180 N N . ILE A 1 270 ? 4.287 58.016 6.667 1.00 45.54 286 ILE A N 1
ATOM 2181 C CA . ILE A 1 270 ? 4.294 58.878 5.471 1.00 49.03 286 ILE A CA 1
ATOM 2182 C C . ILE A 1 270 ? 5.069 60.179 5.726 1.00 51.83 286 ILE A C 1
ATOM 2183 O O . ILE A 1 270 ? 5.493 60.473 6.859 1.00 52.82 286 ILE A O 1
#

Solvent-accessible surface area: 13811 Å² total

B-factor: mean 20.71, std 8.65, range [6.05, 58.62]

InterPro domains:
  IPR049273 DUF3829-like, N-terminal domain [PF20893] (33-181)
  IPR053996 DUF3829-like, C-terminal domain [PF22219] (183-286)

Foldseek 3Di:
DDPVLLVLLVLLVVLVVVLVVQLCLVVLVLLVQLLVVVVVLPDVVVVDDRDDNDDGDCCVDQLQRDVSDPPVLNVLSNVLVVLLVVLVVLLVVLSVVLVVCVVVVNSVVSVVSSVSNLVSSVSLVSSVSNVVSSVVSNLSSLCVVCVPPLCSVLVLLVVLVLCNLLSVLSSQPDDLVVNVVSLVVLVVSLVVNVPDDDDPPPVVVVLSVLLSVLSVVLSVLSVVVSVDDGRDVVSSVSVVSSVVSVD

Sequence (247 aa):
VSTADIEENAAEVIKKYYNTSLGVLKDVKEKDVNAVLDYEQKGKTTPALLSAIVVPPAVVSKDSAIVLNPGNCFNEETRRNLKQNYTGLFQARTEFYANFDTYLSSYLKKKDVTNAKKLLDVNYQQLSTQSEYKQNIFDILSPFTEQAELVLLVDNPLKAQISVRKSSSTQQSILNLLYARRKHRRDGPRRIDLKVAELTKQLDAAKKLPVVNNGHEEGEKSSYQAFLSSQVETFIKQVKKVREKGEYSDADYDLTSAFETSII

Secondary structure (DSSP, 8-state):
--HHHHHHHHHHHHHHHHHHHHHH---HHHHHHHHH---TTTS--TT--PPPPPPP-SHHHHTS--TTS-HHHHHHHHHHHHHHHHHHHHHHHHHHHHHHHHHTT-HHHHHHHHHHHHHHHH--HHHHHHHHHHHHHHHHHHHHHTTT-TTTTT---------HHHHHHT-TT--HHHHHHHHHHHHHHHHHHHTSPPPTT-S---HHHHHHHHHHHHHHHHHHHTTSSS--HHHH--HHHHHHHT-